Protein AF-A0A1S8WYZ5-F1 (afdb_monomer_lite)

Secondary structure (DSSP, 8-state):
--PPPPTT-----TT--SS--HHHHHHHHHHHHHHTT-HHHHHHHHHHHTSHHHHTTS-HHHHHHHHHHHH---TT----HHHHHHTTS--PPEEE-TTT--EEETT--EETTTTEEPPB-TTT-SBP-STTEEE-TTT--EEEHHHHHHHHHT-SS-B-TTT--B--GGG---BS--HHHHHHHHHHHHHHHHTSSTTSSS--PPPPP-

Foldseek 3Di:
DDDDDDPPPDDDDPPPPPDDDVQVVLLVVLVVCVVVVVLVSSLVSLVVCCPPVNLVVHDPVSNVVSVVSNVCSPPPDDDDCVVVVVVPVCPQDWFAALPPGDTDGQQDQADPVVRFGAAAAQQPNGGEHNQQWWADLPPRGIHRNVRVLVQQVVDPFDARPPPRHTDDNVSIDGDNGCPVVRVVVRVVVVVVVVVPPVVPDDDDDDDDDD

Structure (mmCIF, N/CA/C/O backbone):
data_AF-A0A1S8WYZ5-F1
#
_entry.id   AF-A0A1S8WYZ5-F1
#
loop_
_atom_site.group_PDB
_atom_site.id
_atom_site.type_symbol
_atom_site.label_atom_id
_atom_site.label_alt_id
_atom_site.label_comp_id
_atom_site.label_asym_id
_atom_site.label_entity_id
_atom_site.label_seq_id
_atom_site.pdbx_PDB_ins_code
_atom_site.Cartn_x
_atom_site.Cartn_y
_atom_site.Cartn_z
_atom_site.occupancy
_atom_site.B_iso_or_equiv
_atom_site.auth_seq_id
_atom_site.auth_comp_id
_atom_site.auth_asym_id
_atom_site.auth_atom_id
_atom_site.pdbx_PDB_model_num
ATOM 1 N N . MET A 1 1 ? -17.561 22.025 -7.244 1.00 37.91 1 MET A N 1
ATOM 2 C CA . MET A 1 1 ? -16.570 22.353 -8.290 1.00 37.91 1 MET A CA 1
ATOM 3 C C . MET A 1 1 ? -15.670 23.445 -7.744 1.00 37.91 1 MET A C 1
ATOM 5 O O . MET A 1 1 ? -16.065 24.601 -7.759 1.00 37.91 1 MET A O 1
ATOM 9 N N . GLN A 1 2 ? -14.531 23.085 -7.160 1.00 32.78 2 GLN A N 1
ATOM 10 C CA . GLN A 1 2 ? -13.528 24.065 -6.743 1.00 32.78 2 GLN A CA 1
ATOM 11 C C . GLN A 1 2 ? -12.311 23.886 -7.647 1.00 32.78 2 GLN A C 1
ATOM 13 O O . GLN A 1 2 ? -11.649 22.854 -7.610 1.00 32.78 2 GLN A O 1
ATOM 18 N N . CYS A 1 3 ? -12.091 24.874 -8.512 1.00 27.34 3 CYS A N 1
ATOM 19 C CA . CYS A 1 3 ? -10.883 25.022 -9.309 1.00 27.34 3 CYS A CA 1
ATOM 20 C C . CYS A 1 3 ? -9.848 25.759 -8.457 1.00 27.34 3 CYS A C 1
ATOM 22 O O . CYS A 1 3 ? -10.118 26.872 -8.007 1.00 27.34 3 CYS A O 1
ATOM 24 N N . PHE A 1 4 ? -8.672 25.168 -8.259 1.00 30.48 4 PHE A N 1
ATOM 25 C CA . PHE A 1 4 ? -7.500 25.912 -7.804 1.00 30.48 4 PHE A CA 1
ATOM 26 C C . PHE A 1 4 ? -6.703 26.376 -9.033 1.00 30.48 4 PHE A C 1
ATOM 28 O O . PHE A 1 4 ? -6.428 25.553 -9.908 1.00 30.48 4 PHE A O 1
ATOM 35 N N . PRO A 1 5 ? -6.352 27.670 -9.143 1.00 33.25 5 PRO A N 1
ATOM 36 C CA . PRO A 1 5 ? -5.565 28.170 -10.261 1.00 33.25 5 PRO A CA 1
ATOM 37 C C . PRO A 1 5 ? -4.084 27.799 -10.092 1.00 33.25 5 PRO A C 1
ATOM 39 O O . PRO A 1 5 ? -3.469 28.119 -9.076 1.00 33.25 5 PRO A O 1
ATOM 42 N N . THR A 1 6 ? -3.499 27.158 -11.105 1.00 41.78 6 THR A N 1
ATOM 43 C CA . THR A 1 6 ? -2.043 27.092 -11.302 1.00 41.78 6 THR A CA 1
ATOM 44 C C . THR A 1 6 ? -1.590 28.203 -12.250 1.00 41.78 6 THR A C 1
ATOM 46 O O . THR A 1 6 ? -2.358 28.708 -13.070 1.00 41.78 6 THR A O 1
ATOM 49 N N . ILE A 1 7 ? -0.324 28.593 -12.113 1.00 51.16 7 ILE A N 1
ATOM 50 C CA . ILE A 1 7 ? 0.284 29.792 -12.713 1.00 51.16 7 ILE A CA 1
ATOM 51 C C . ILE A 1 7 ? 0.343 29.749 -14.257 1.00 51.16 7 ILE A C 1
ATOM 53 O O . ILE A 1 7 ? 0.430 30.801 -14.880 1.00 51.16 7 ILE A O 1
ATOM 57 N N . ASP A 1 8 ? 0.179 28.580 -14.884 1.00 42.97 8 ASP A N 1
ATOM 58 C CA . ASP A 1 8 ? 0.355 28.414 -16.337 1.00 42.97 8 ASP A CA 1
ATOM 59 C C . ASP A 1 8 ? -0.943 28.183 -17.130 1.00 42.97 8 ASP A C 1
ATOM 61 O O . ASP A 1 8 ? -0.893 27.802 -18.299 1.00 42.97 8 ASP A O 1
ATOM 65 N N . GLY A 1 9 ? -2.123 28.389 -16.530 1.00 45.62 9 GLY A N 1
ATOM 66 C CA . GLY A 1 9 ? -3.395 28.425 -17.271 1.00 45.62 9 GLY A CA 1
ATOM 67 C C . GLY A 1 9 ? -3.776 27.140 -18.030 1.00 45.62 9 GLY A C 1
ATOM 68 O O . GLY A 1 9 ? -4.698 27.160 -18.844 1.00 45.62 9 GLY A O 1
ATOM 69 N N . SER A 1 10 ? -3.104 26.017 -17.775 1.00 38.78 10 SER A N 1
ATOM 70 C CA . SER A 1 10 ? -3.431 24.719 -18.365 1.00 38.78 10 SER A CA 1
ATOM 71 C C . SER A 1 10 ? -4.453 23.994 -17.488 1.00 38.78 10 SER A C 1
ATOM 73 O O . SER A 1 10 ? -4.187 23.614 -16.350 1.00 38.78 10 SER A O 1
ATOM 75 N N . CYS A 1 11 ? -5.657 23.817 -18.031 1.00 33.75 11 CYS A N 1
ATOM 76 C CA . CYS A 1 11 ? -6.725 23.033 -17.422 1.00 33.75 11 CYS A CA 1
ATOM 77 C C . CYS A 1 11 ? -6.344 21.545 -17.497 1.00 33.75 11 CYS A C 1
ATOM 79 O O . CYS A 1 11 ? -6.566 20.896 -18.518 1.00 33.75 11 CYS A O 1
ATOM 81 N N . PHE A 1 12 ? -5.726 21.004 -16.446 1.00 37.06 12 PHE A N 1
ATOM 82 C CA . PHE A 1 12 ? -5.578 19.556 -16.316 1.00 37.06 12 PHE A CA 1
ATOM 83 C C . PHE A 1 12 ? -6.893 18.979 -15.794 1.00 37.06 12 PHE A C 1
ATOM 85 O O . PHE A 1 12 ? -7.314 19.263 -14.671 1.00 37.06 12 PHE A O 1
ATOM 92 N N . ASN A 1 13 ? -7.566 18.189 -16.630 1.00 31.03 13 ASN A N 1
ATOM 93 C CA . ASN A 1 13 ? -8.743 17.438 -16.220 1.00 31.03 13 ASN A CA 1
ATOM 94 C C . ASN A 1 13 ? -8.330 16.437 -15.131 1.00 31.03 13 ASN A C 1
ATOM 96 O O . ASN A 1 13 ? -7.574 15.505 -15.379 1.00 31.03 13 ASN A O 1
ATOM 100 N N . PHE A 1 14 ? -8.854 16.625 -13.919 1.00 41.38 14 PHE A N 1
ATOM 101 C CA . PHE A 1 14 ? -8.653 15.738 -12.764 1.00 41.38 14 PHE A CA 1
ATOM 102 C C . PHE A 1 14 ? -9.345 14.367 -12.933 1.00 41.38 14 PHE A C 1
ATOM 104 O O . PHE A 1 14 ? -9.258 13.502 -12.069 1.00 41.38 14 PHE A O 1
ATOM 111 N N . MET A 1 15 ? -10.054 14.164 -14.047 1.00 36.69 15 MET A N 1
ATOM 112 C CA . MET A 1 15 ? -10.993 13.064 -14.259 1.00 36.69 15 MET A CA 1
ATOM 113 C C . MET A 1 15 ? -10.545 12.089 -15.358 1.00 36.69 15 MET A C 1
ATOM 115 O O . MET A 1 15 ? -11.384 11.509 -16.030 1.00 36.69 15 MET A O 1
ATOM 119 N N . ASP A 1 16 ? -9.230 11.913 -15.518 1.00 38.41 16 ASP A N 1
ATOM 120 C CA . ASP A 1 16 ? -8.613 10.822 -16.300 1.00 38.41 16 ASP A CA 1
ATOM 121 C C . ASP A 1 16 ? -7.699 9.925 -15.441 1.00 38.41 16 ASP A C 1
ATOM 123 O O . ASP A 1 16 ? -7.052 9.008 -15.938 1.00 38.41 16 ASP A O 1
ATOM 127 N N . PHE A 1 17 ? -7.652 10.140 -14.121 1.00 42.28 17 PHE A N 1
ATOM 128 C CA . PHE A 1 17 ? -6.864 9.311 -13.204 1.00 42.28 17 PHE A CA 1
ATOM 129 C C . PHE A 1 17 ? -7.651 8.060 -12.777 1.00 42.28 17 PHE A C 1
ATOM 131 O O . PHE A 1 17 ? -7.902 7.826 -11.596 1.00 42.28 17 PHE A O 1
ATOM 138 N N . CYS A 1 18 ? -8.104 7.265 -13.749 1.00 44.03 18 CYS A N 1
ATOM 139 C CA . CYS A 1 18 ? -8.686 5.951 -13.492 1.00 44.03 18 CYS A CA 1
ATOM 140 C C . CYS A 1 18 ? -7.618 4.884 -13.769 1.00 44.03 18 CYS A C 1
ATOM 142 O O . CYS A 1 18 ? -7.326 4.586 -14.919 1.00 44.03 18 CYS A O 1
ATOM 144 N N . LEU A 1 19 ? -7.038 4.368 -12.678 1.00 43.97 19 LEU A N 1
ATOM 145 C CA . LEU A 1 19 ? -5.882 3.467 -12.575 1.00 43.97 19 LEU A CA 1
ATOM 146 C C . LEU A 1 19 ? -4.580 3.989 -13.210 1.00 43.97 19 LEU A C 1
ATOM 148 O O . LEU A 1 19 ? -4.498 4.183 -14.420 1.00 43.97 19 LEU A O 1
ATOM 152 N N . PRO A 1 20 ? -3.512 4.180 -12.418 1.00 57.38 20 PRO A N 1
ATOM 153 C CA . PRO A 1 20 ? -2.235 4.534 -13.001 1.00 57.38 20 PRO A CA 1
ATOM 154 C C . PRO A 1 20 ? -1.696 3.347 -13.808 1.00 57.38 20 PRO A C 1
ATOM 156 O O . PRO A 1 20 ? -1.470 2.263 -13.268 1.00 57.38 20 PRO A O 1
ATOM 159 N N . ASP A 1 21 ? -1.438 3.566 -15.098 1.00 75.56 21 ASP A N 1
ATOM 160 C CA . ASP A 1 21 ? -0.529 2.703 -15.845 1.00 75.56 21 ASP A CA 1
ATOM 161 C C . ASP A 1 21 ? 0.804 2.634 -15.079 1.00 75.56 21 ASP A C 1
ATOM 163 O O . ASP A 1 21 ? 1.335 3.641 -14.596 1.00 75.56 21 ASP A O 1
ATOM 167 N N . VAL A 1 22 ? 1.376 1.434 -14.981 1.00 85.06 22 VAL A N 1
ATOM 168 C CA . VAL A 1 22 ? 2.637 1.190 -14.256 1.00 85.06 22 VAL A CA 1
ATOM 169 C C . VAL A 1 22 ? 3.784 2.055 -14.810 1.00 85.06 22 VAL A C 1
ATOM 171 O O . VAL A 1 22 ? 4.705 2.434 -14.086 1.00 85.06 22 VAL A O 1
ATOM 174 N N . VAL A 1 23 ? 3.715 2.419 -16.095 1.00 88.88 23 VAL A N 1
ATOM 175 C CA . VAL A 1 23 ? 4.774 3.136 -16.818 1.00 88.88 23 VAL A CA 1
ATOM 176 C C . VAL A 1 23 ? 4.994 4.568 -16.298 1.00 88.88 23 VAL A C 1
ATOM 178 O O . VAL A 1 23 ? 6.136 4.873 -15.938 1.00 88.88 23 VAL A O 1
ATOM 181 N N . PRO A 1 24 ? 3.977 5.451 -16.205 1.00 89.19 24 PRO A N 1
ATOM 182 C CA . PRO A 1 24 ? 4.115 6.757 -15.558 1.00 89.19 24 PRO A CA 1
ATOM 183 C C . PRO A 1 24 ? 4.673 6.707 -14.131 1.00 89.19 24 PRO A C 1
ATOM 185 O O . PRO A 1 24 ? 5.540 7.520 -13.805 1.00 89.19 24 PRO A O 1
ATOM 188 N N . ILE A 1 25 ? 4.226 5.747 -13.308 1.00 90.44 25 ILE A N 1
ATOM 189 C CA . ILE A 1 25 ? 4.705 5.595 -11.924 1.00 90.44 25 ILE A CA 1
ATOM 190 C C . ILE A 1 25 ? 6.197 5.282 -11.924 1.00 90.44 25 ILE A C 1
ATOM 192 O O . ILE A 1 25 ? 6.988 6.034 -11.366 1.00 90.44 25 ILE A O 1
ATOM 196 N N . LEU A 1 26 ? 6.607 4.206 -12.596 1.00 90.44 26 LEU A N 1
ATOM 197 C CA . LEU A 1 26 ? 8.013 3.810 -12.602 1.00 90.44 26 LEU A CA 1
ATOM 198 C C . LEU A 1 26 ? 8.902 4.883 -13.244 1.00 90.44 26 LEU A C 1
ATOM 200 O O . LEU A 1 26 ? 10.050 5.061 -12.838 1.00 90.44 26 LEU A O 1
ATOM 204 N N . THR A 1 27 ? 8.390 5.624 -14.232 1.00 90.94 27 THR A N 1
ATOM 205 C CA . THR A 1 27 ? 9.142 6.705 -14.885 1.00 90.94 27 THR A CA 1
ATOM 206 C C . THR A 1 27 ? 9.460 7.827 -13.902 1.00 90.94 27 THR A C 1
ATOM 208 O O . THR A 1 27 ? 10.604 8.289 -13.869 1.00 90.94 27 THR A O 1
ATOM 211 N N . SER A 1 28 ? 8.488 8.258 -13.089 1.00 91.44 28 SER A N 1
ATOM 212 C CA . SER A 1 28 ? 8.733 9.258 -12.046 1.00 91.44 28 SER A CA 1
ATOM 213 C C . SER A 1 28 ? 9.636 8.696 -10.945 1.00 91.44 28 SER A C 1
ATOM 215 O O . SER A 1 28 ? 10.580 9.378 -10.553 1.00 91.44 28 SER A O 1
ATOM 217 N N . THR A 1 29 ? 9.458 7.429 -10.546 1.00 91.62 29 THR A N 1
ATOM 218 C CA . THR A 1 29 ? 10.334 6.752 -9.575 1.00 91.62 29 THR A CA 1
ATOM 219 C C . THR A 1 29 ? 11.796 6.774 -10.015 1.00 91.62 29 THR A C 1
ATOM 221 O O . THR A 1 29 ? 12.657 7.166 -9.234 1.00 91.62 29 THR A O 1
ATOM 224 N N . VAL A 1 30 ? 12.110 6.423 -11.269 1.00 92.06 30 VAL A N 1
ATOM 225 C CA . VAL A 1 30 ? 13.497 6.454 -11.773 1.00 92.06 30 VAL A CA 1
ATOM 226 C C . VAL A 1 30 ? 14.087 7.862 -11.683 1.00 92.06 30 VAL A C 1
ATOM 228 O O . VAL A 1 30 ? 15.236 8.018 -11.272 1.00 92.06 30 VAL A O 1
ATOM 231 N N . ILE A 1 31 ? 13.310 8.885 -12.047 1.00 91.38 31 ILE A N 1
ATOM 232 C CA . ILE A 1 31 ? 13.754 10.284 -12.018 1.00 91.38 31 ILE A CA 1
ATOM 233 C C . ILE A 1 31 ? 14.031 10.736 -10.580 1.00 91.38 31 ILE A C 1
ATOM 235 O O . ILE A 1 31 ? 15.077 11.332 -10.324 1.00 91.38 31 ILE A O 1
ATOM 239 N N . GLU A 1 32 ? 13.133 10.437 -9.643 1.00 91.69 32 GLU A N 1
ATOM 240 C CA . GLU A 1 32 ? 13.303 10.811 -8.236 1.00 91.69 32 GLU A CA 1
ATOM 241 C C . GLU A 1 32 ? 14.441 10.026 -7.569 1.00 91.69 32 GLU A C 1
ATOM 243 O O . GLU A 1 32 ? 15.272 10.623 -6.888 1.00 91.69 32 GLU A O 1
ATOM 248 N N . CYS A 1 33 ? 14.593 8.727 -7.853 1.00 89.25 33 CYS A N 1
ATOM 249 C CA . CYS A 1 33 ? 15.738 7.947 -7.376 1.00 89.25 33 CYS A CA 1
ATOM 250 C C . CYS A 1 33 ? 17.073 8.503 -7.896 1.00 89.25 33 CYS A C 1
ATOM 252 O O . CYS A 1 33 ? 18.055 8.522 -7.156 1.00 89.25 33 CYS A O 1
ATOM 254 N N . GLN A 1 34 ? 17.130 8.981 -9.146 1.00 88.38 34 GLN A N 1
ATOM 255 C CA . GLN A 1 34 ? 18.327 9.641 -9.677 1.00 88.38 34 GLN A CA 1
ATOM 256 C C . GLN A 1 34 ? 18.626 10.960 -8.959 1.00 88.38 34 GLN A C 1
ATOM 258 O O . GLN A 1 34 ? 19.783 11.212 -8.625 1.00 88.38 34 GLN A O 1
ATOM 263 N N . LYS A 1 35 ? 17.604 11.786 -8.700 1.00 87.94 35 LYS A N 1
ATOM 264 C CA . LYS A 1 35 ? 17.758 13.046 -7.954 1.00 87.94 35 LYS A CA 1
ATOM 265 C C . LYS A 1 35 ? 18.217 12.811 -6.513 1.00 87.94 35 LYS A C 1
ATOM 267 O O . LYS A 1 35 ? 19.037 13.573 -6.017 1.00 87.94 35 LYS A O 1
ATOM 272 N N . ALA A 1 36 ? 17.725 11.749 -5.876 1.00 85.75 36 ALA A N 1
ATOM 273 C CA . ALA A 1 36 ? 18.085 11.352 -4.516 1.00 85.75 36 ALA A CA 1
ATOM 274 C C . ALA A 1 36 ? 19.444 10.629 -4.414 1.00 85.75 36 ALA A C 1
ATOM 276 O O . ALA A 1 36 ? 19.867 10.274 -3.320 1.00 85.75 36 ALA A O 1
ATOM 277 N N . GLY A 1 37 ? 20.131 10.369 -5.534 1.00 83.44 37 GLY A N 1
ATOM 278 C CA . GLY A 1 37 ? 21.413 9.655 -5.536 1.00 83.44 37 GLY A CA 1
ATOM 279 C C . GLY A 1 37 ? 21.307 8.134 -5.350 1.00 83.44 37 GLY A C 1
ATOM 280 O O . GLY A 1 37 ? 22.328 7.456 -5.266 1.00 83.44 37 GLY A O 1
ATOM 281 N N . LEU A 1 38 ? 20.098 7.561 -5.366 1.00 84.06 38 LEU A N 1
ATOM 282 C CA . LEU A 1 38 ? 19.847 6.119 -5.260 1.00 84.06 38 LEU A CA 1
ATOM 283 C C . LEU A 1 38 ? 20.113 5.415 -6.605 1.00 84.06 38 LEU A C 1
ATOM 285 O O . LEU A 1 38 ? 19.203 4.977 -7.322 1.00 84.06 38 LEU A O 1
ATOM 289 N N . LYS A 1 39 ? 21.393 5.316 -6.981 1.00 84.31 39 LYS A N 1
ATOM 290 C CA . LYS A 1 39 ? 21.842 4.790 -8.285 1.00 84.31 39 LYS A CA 1
ATOM 291 C C . LYS A 1 39 ? 21.461 3.322 -8.519 1.00 84.31 39 LYS A C 1
ATOM 293 O O . LYS A 1 39 ? 21.081 2.957 -9.627 1.00 84.31 39 LYS A O 1
ATOM 298 N N . SER A 1 40 ? 21.527 2.484 -7.485 1.00 83.69 40 SER A N 1
ATOM 299 C CA . SER A 1 40 ? 21.181 1.058 -7.583 1.00 83.69 40 SER A CA 1
ATOM 300 C C . SER A 1 40 ? 19.682 0.840 -7.818 1.00 83.69 40 SER A C 1
ATOM 302 O O . SER A 1 40 ? 19.302 0.101 -8.725 1.00 83.69 40 SER A O 1
ATOM 304 N N . ALA A 1 41 ? 18.829 1.529 -7.053 1.00 85.38 41 ALA A N 1
ATOM 305 C CA . ALA A 1 41 ? 17.376 1.458 -7.195 1.00 85.38 41 ALA A CA 1
ATOM 306 C C . ALA A 1 41 ? 16.911 2.033 -8.543 1.00 85.38 41 ALA A C 1
ATOM 308 O O . ALA A 1 41 ? 16.152 1.385 -9.264 1.00 85.38 41 ALA A O 1
ATOM 309 N N . SER A 1 42 ? 17.427 3.207 -8.936 1.00 89.50 42 SER A N 1
ATOM 310 C CA . SER A 1 42 ? 17.104 3.816 -10.238 1.00 89.50 42 SER A CA 1
ATOM 311 C C . SER A 1 42 ? 17.488 2.923 -11.420 1.00 89.50 42 SER A C 1
ATOM 313 O O . SER A 1 42 ? 16.713 2.817 -12.370 1.00 89.50 42 SER A O 1
ATOM 315 N N . PHE A 1 43 ? 18.634 2.235 -11.358 1.00 91.00 43 PHE A N 1
ATOM 316 C CA . PHE A 1 43 ? 19.023 1.250 -12.368 1.00 91.00 43 PHE A CA 1
ATOM 317 C C . PHE A 1 43 ? 18.019 0.092 -12.459 1.00 91.00 43 PHE A C 1
ATOM 319 O O . PHE A 1 43 ? 17.592 -0.255 -13.561 1.00 91.00 43 PHE A O 1
ATOM 326 N N . GLY A 1 44 ? 17.614 -0.480 -11.318 1.00 90.06 44 GLY A N 1
ATOM 327 C CA . GLY A 1 44 ? 16.665 -1.597 -11.272 1.00 90.06 44 GLY A CA 1
ATOM 328 C C . GLY A 1 44 ? 15.315 -1.254 -11.907 1.00 90.06 44 GLY A C 1
ATOM 329 O O . GLY A 1 44 ? 14.839 -1.973 -12.788 1.00 90.06 44 GLY A O 1
ATOM 330 N N . TYR A 1 45 ? 14.730 -0.115 -11.528 1.00 91.75 45 TYR A N 1
ATOM 331 C CA . TYR A 1 45 ? 13.457 0.346 -12.093 1.00 91.75 45 TYR A CA 1
ATOM 332 C C . TYR A 1 45 ? 13.573 0.731 -13.575 1.00 91.75 45 TYR A C 1
ATOM 334 O O . TYR A 1 45 ? 12.685 0.421 -14.369 1.00 91.75 45 TYR A O 1
ATOM 342 N N . ALA A 1 46 ? 14.687 1.341 -13.990 1.00 91.56 46 ALA A N 1
ATOM 343 C CA . ALA A 1 46 ? 14.920 1.659 -15.396 1.00 91.56 46 ALA A CA 1
ATOM 344 C C . ALA A 1 46 ? 15.052 0.396 -16.259 1.00 91.56 46 ALA A C 1
ATOM 346 O O . ALA A 1 46 ? 14.509 0.348 -17.360 1.00 91.56 46 ALA A O 1
ATOM 347 N N . ALA A 1 47 ? 15.728 -0.644 -15.762 1.00 90.81 47 ALA A N 1
ATOM 348 C CA . ALA A 1 47 ? 15.823 -1.926 -16.454 1.00 90.81 47 ALA A CA 1
ATOM 349 C C . ALA A 1 47 ? 14.446 -2.591 -16.612 1.00 90.81 47 ALA A C 1
ATOM 351 O O . ALA A 1 47 ? 14.164 -3.166 -17.663 1.00 90.81 47 ALA A O 1
ATOM 352 N N . MET A 1 48 ? 13.571 -2.463 -15.609 1.00 90.00 48 MET A N 1
ATOM 353 C CA . MET A 1 48 ? 12.185 -2.937 -15.678 1.00 90.00 48 MET A CA 1
ATOM 354 C C . MET A 1 48 ? 11.388 -2.217 -16.775 1.00 90.00 48 MET A C 1
ATOM 356 O O . MET A 1 48 ? 10.752 -2.874 -17.592 1.00 90.00 48 MET A O 1
ATOM 360 N N . LEU A 1 49 ? 11.486 -0.888 -16.862 1.00 90.50 49 LEU A N 1
ATOM 361 C CA . LEU A 1 49 ? 10.802 -0.082 -17.885 1.00 90.50 49 LEU A CA 1
ATOM 362 C C . LEU A 1 49 ? 11.264 -0.347 -19.327 1.00 90.50 49 LEU A C 1
ATOM 364 O O . LEU A 1 49 ? 10.552 -0.014 -20.272 1.00 90.50 49 LEU A O 1
ATOM 368 N N . LEU A 1 50 ? 12.461 -0.906 -19.516 1.00 90.25 50 LEU A N 1
ATOM 369 C CA . LEU A 1 50 ? 13.002 -1.236 -20.838 1.00 90.25 50 LEU A CA 1
ATOM 370 C C . LEU A 1 50 ? 12.601 -2.627 -21.343 1.00 90.25 50 LEU A C 1
ATOM 372 O O . LEU A 1 50 ? 12.950 -2.972 -22.477 1.00 90.25 50 LEU A O 1
ATOM 376 N N . ARG A 1 51 ? 11.886 -3.417 -20.537 1.00 89.69 51 ARG A N 1
ATOM 377 C CA . ARG A 1 51 ? 11.302 -4.684 -20.984 1.00 89.69 51 ARG A CA 1
ATOM 378 C C . ARG A 1 51 ? 10.218 -4.427 -22.048 1.00 89.69 51 ARG A C 1
ATOM 380 O O . ARG A 1 51 ? 9.613 -3.350 -22.036 1.00 89.69 51 ARG A O 1
ATOM 387 N N . PRO A 1 52 ? 10.016 -5.341 -23.016 1.00 85.88 52 PRO A N 1
ATOM 388 C CA . PRO A 1 52 ? 9.179 -5.079 -24.191 1.00 85.88 52 PRO A CA 1
ATOM 389 C C . PRO A 1 52 ? 7.739 -4.675 -23.841 1.00 85.88 52 PRO A C 1
ATOM 391 O O . PRO A 1 52 ? 7.165 -3.852 -24.548 1.00 85.88 52 PRO A O 1
ATOM 394 N N . GLU A 1 53 ? 7.204 -5.147 -22.715 1.00 85.81 53 GLU A N 1
ATOM 395 C CA . GLU A 1 53 ? 5.835 -4.883 -22.255 1.00 85.81 53 GLU A CA 1
ATOM 396 C C . GLU A 1 53 ? 5.603 -3.397 -21.920 1.00 85.81 53 GLU A C 1
ATOM 398 O O . GLU A 1 53 ? 4.515 -2.856 -22.124 1.00 85.81 53 GLU A O 1
ATOM 403 N N . TYR A 1 54 ? 6.637 -2.718 -21.412 1.00 87.56 54 TYR A N 1
ATOM 404 C CA . TYR A 1 54 ? 6.572 -1.319 -20.973 1.00 87.56 54 TYR A CA 1
ATOM 405 C C . TYR A 1 54 ? 7.291 -0.356 -21.924 1.00 87.56 54 TYR A C 1
ATOM 407 O O . TYR A 1 54 ? 6.961 0.830 -21.981 1.00 87.56 54 TYR A O 1
ATOM 415 N N . ARG A 1 55 ? 8.259 -0.854 -22.701 1.00 86.06 55 ARG A N 1
ATOM 416 C CA . ARG A 1 55 ? 9.156 -0.039 -23.530 1.00 86.06 55 ARG A CA 1
ATOM 417 C C . ARG A 1 55 ? 8.449 0.733 -24.641 1.00 86.06 55 ARG A C 1
ATOM 419 O O . ARG A 1 55 ? 8.916 1.811 -25.008 1.00 86.06 55 ARG A O 1
ATOM 426 N N . GLU A 1 56 ? 7.380 0.179 -25.207 1.00 86.12 56 GLU A N 1
ATOM 427 C CA . GLU A 1 56 ? 6.604 0.826 -26.276 1.00 86.12 56 GLU A CA 1
ATOM 428 C C . GLU A 1 56 ? 5.689 1.933 -25.748 1.00 86.12 56 GLU A C 1
ATOM 430 O O . GLU A 1 56 ? 5.484 2.937 -26.424 1.00 86.12 56 GLU A O 1
ATOM 435 N N . LYS A 1 57 ? 5.208 1.783 -24.510 1.00 86.94 57 LYS A N 1
ATOM 436 C CA . LYS A 1 57 ? 4.380 2.775 -23.809 1.00 86.94 57 LYS A CA 1
ATOM 437 C C . LYS A 1 57 ? 5.199 3.950 -23.260 1.00 86.94 57 LYS A C 1
ATOM 439 O O . LYS A 1 57 ? 4.636 4.952 -22.828 1.00 86.94 57 LYS A O 1
ATOM 444 N N . LEU A 1 58 ? 6.527 3.823 -23.236 1.00 88.00 58 LEU A N 1
ATOM 445 C CA . LEU A 1 58 ? 7.430 4.834 -22.704 1.00 88.00 58 LEU A CA 1
ATOM 446 C C . LEU A 1 58 ? 7.731 5.916 -23.745 1.00 88.00 58 LEU A C 1
ATOM 448 O O . LEU A 1 58 ? 8.127 5.626 -24.876 1.00 88.00 58 LEU A O 1
ATOM 452 N N . ASP A 1 59 ? 7.651 7.177 -23.324 1.00 87.06 59 ASP A N 1
ATOM 453 C CA . ASP A 1 59 ? 7.995 8.305 -24.185 1.00 87.06 59 ASP A CA 1
ATOM 454 C C . ASP A 1 59 ? 9.451 8.197 -24.713 1.00 87.06 59 ASP A C 1
ATOM 456 O O . ASP A 1 59 ? 10.383 7.917 -23.938 1.00 87.06 59 ASP A O 1
ATOM 460 N N . PRO A 1 60 ? 9.697 8.457 -26.015 1.00 87.62 60 PRO A N 1
ATOM 461 C CA . PRO A 1 60 ?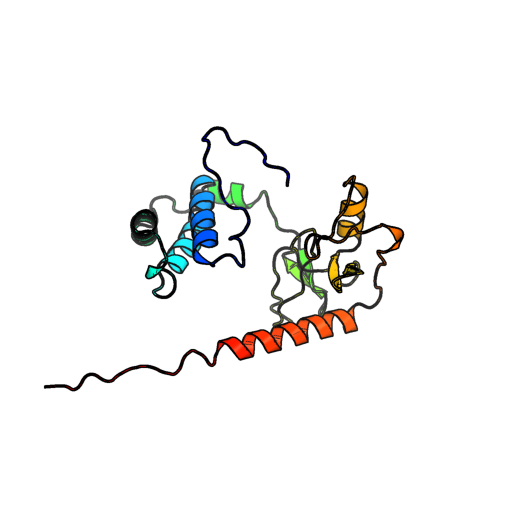 11.017 8.319 -26.633 1.00 87.62 60 PRO A CA 1
ATOM 462 C C . PRO A 1 60 ? 12.137 9.107 -25.935 1.00 87.62 60 PRO A C 1
ATOM 464 O O . PRO A 1 60 ? 13.300 8.685 -25.960 1.00 87.62 60 PRO A O 1
ATOM 467 N N . LYS A 1 61 ? 11.816 10.242 -25.299 1.00 87.94 61 LYS A N 1
ATOM 468 C CA . LYS A 1 61 ? 12.764 11.073 -24.542 1.00 87.94 61 LYS A CA 1
ATOM 469 C C . LYS A 1 61 ? 13.257 10.351 -23.294 1.00 87.94 61 LYS A C 1
ATOM 471 O O . LYS A 1 61 ? 14.457 10.370 -23.017 1.00 87.94 61 LYS A O 1
ATOM 476 N N . HIS A 1 62 ? 12.349 9.727 -22.546 1.00 89.12 62 HIS A N 1
ATOM 477 C CA . HIS A 1 62 ? 12.676 8.979 -21.331 1.00 89.12 62 HIS A CA 1
ATOM 478 C C . HIS A 1 62 ? 13.340 7.646 -21.672 1.00 89.12 62 HIS A C 1
ATOM 480 O O . HIS A 1 62 ? 14.368 7.307 -21.087 1.00 89.12 62 HIS A O 1
ATOM 486 N N . ARG A 1 63 ? 12.860 6.967 -22.720 1.00 88.50 63 ARG A N 1
ATOM 487 C CA . ARG A 1 63 ? 13.441 5.718 -23.225 1.00 88.50 63 ARG A CA 1
ATOM 488 C C . ARG A 1 63 ? 14.933 5.833 -23.520 1.00 88.50 63 ARG A C 1
ATOM 490 O O . ARG A 1 63 ? 15.715 5.037 -23.013 1.00 88.50 63 ARG A O 1
ATOM 497 N N . ARG A 1 64 ? 15.362 6.849 -24.278 1.00 89.50 64 ARG A N 1
ATOM 498 C CA . ARG A 1 64 ? 16.793 7.047 -24.597 1.00 89.50 64 ARG A CA 1
ATOM 499 C C . ARG A 1 64 ? 17.648 7.270 -23.346 1.00 89.50 64 ARG A C 1
ATOM 501 O O . ARG A 1 64 ? 18.775 6.776 -23.271 1.00 89.50 64 ARG A O 1
ATOM 508 N N . LYS A 1 65 ? 17.120 8.003 -22.361 1.00 88.00 65 LYS A N 1
ATOM 509 C CA . LYS A 1 65 ? 17.813 8.265 -21.092 1.00 88.00 65 LYS A CA 1
ATOM 510 C C . LYS A 1 65 ? 17.975 6.987 -20.274 1.00 88.00 65 LYS A C 1
ATOM 512 O O . LYS A 1 65 ? 19.075 6.717 -19.804 1.00 88.00 65 LYS A O 1
ATOM 517 N N . PHE A 1 66 ? 16.920 6.183 -20.160 1.00 91.44 66 PHE A N 1
ATOM 518 C CA . PHE A 1 66 ? 16.950 4.926 -19.412 1.00 91.44 66 PHE A CA 1
ATOM 519 C C . PHE A 1 66 ? 17.809 3.868 -20.113 1.00 91.44 66 PHE A C 1
ATOM 521 O O . PHE A 1 66 ? 18.596 3.199 -19.454 1.00 91.44 66 PHE A O 1
ATOM 528 N N . GLU A 1 67 ? 17.773 3.776 -21.449 1.00 89.81 67 GLU A N 1
ATOM 529 C CA . GLU A 1 67 ? 18.689 2.911 -22.211 1.00 89.81 67 GLU A CA 1
ATOM 530 C C . GLU A 1 67 ? 20.155 3.286 -21.966 1.00 89.81 67 GLU A C 1
ATOM 532 O O . GLU A 1 67 ? 21.006 2.410 -21.826 1.00 89.81 67 GLU A O 1
ATOM 537 N N . THR A 1 68 ? 20.457 4.585 -21.892 1.00 88.19 68 THR A N 1
ATOM 538 C CA . THR A 1 68 ? 21.813 5.064 -21.588 1.00 88.19 68 THR A CA 1
ATOM 539 C C . THR A 1 68 ? 22.210 4.727 -20.152 1.00 88.19 68 THR A C 1
ATOM 541 O O . THR A 1 68 ? 23.313 4.228 -19.940 1.00 88.19 68 THR A O 1
ATOM 544 N N . LEU A 1 69 ? 21.301 4.936 -19.193 1.00 86.00 69 LEU A N 1
ATOM 545 C CA . LEU A 1 69 ? 21.495 4.612 -17.777 1.00 86.00 69 LEU A CA 1
ATOM 546 C C . LEU A 1 69 ? 21.814 3.124 -17.570 1.00 86.00 69 LEU A C 1
ATOM 548 O O . LEU A 1 69 ? 22.769 2.786 -16.881 1.00 86.00 69 LEU A O 1
ATOM 552 N N . VAL A 1 70 ? 21.040 2.232 -18.194 1.00 87.00 70 VAL A N 1
ATOM 553 C CA . VAL A 1 70 ? 21.196 0.779 -18.019 1.00 87.00 70 VAL A CA 1
ATOM 554 C C . VAL A 1 70 ? 22.408 0.236 -18.790 1.00 87.00 70 VAL A C 1
ATOM 556 O O . VAL A 1 70 ? 23.039 -0.722 -18.354 1.00 87.00 70 VAL A O 1
ATOM 559 N N . ARG A 1 71 ? 22.790 0.854 -19.918 1.00 83.88 71 ARG A N 1
ATOM 560 C CA . ARG A 1 71 ? 23.995 0.470 -20.686 1.00 83.88 71 ARG A CA 1
ATOM 561 C C . ARG A 1 71 ? 25.300 0.962 -20.069 1.00 83.88 71 ARG A C 1
ATOM 563 O O . ARG A 1 71 ? 26.347 0.365 -20.312 1.00 83.88 71 ARG A O 1
ATOM 570 N N . ARG A 1 72 ? 25.260 2.067 -19.328 1.00 73.62 72 ARG A N 1
ATOM 571 C CA . ARG A 1 72 ? 26.410 2.634 -18.623 1.00 73.62 72 ARG A CA 1
ATOM 572 C C . ARG A 1 72 ? 26.063 2.770 -17.143 1.00 73.62 72 ARG A C 1
ATOM 574 O O . ARG A 1 72 ? 25.880 3.893 -16.682 1.00 73.62 72 ARG A O 1
ATOM 581 N N . PRO A 1 73 ? 25.991 1.656 -16.392 1.00 65.06 73 PRO A N 1
ATOM 582 C CA . PRO A 1 73 ? 26.064 1.770 -14.946 1.00 65.06 73 PRO A CA 1
ATOM 583 C C . PRO A 1 73 ? 27.405 2.447 -14.659 1.00 65.06 73 PRO A C 1
ATOM 585 O O . PRO A 1 73 ? 28.440 1.946 -15.104 1.00 65.06 73 PRO A O 1
ATOM 588 N N . ASP A 1 74 ? 27.400 3.630 -14.045 1.00 58.28 74 ASP A N 1
ATOM 589 C CA . ASP A 1 74 ? 28.627 4.369 -13.751 1.00 58.28 74 ASP A CA 1
ATOM 590 C C . ASP A 1 74 ? 29.590 3.460 -12.970 1.00 58.28 74 ASP A C 1
ATOM 592 O O . ASP A 1 74 ? 29.469 3.286 -11.761 1.00 58.28 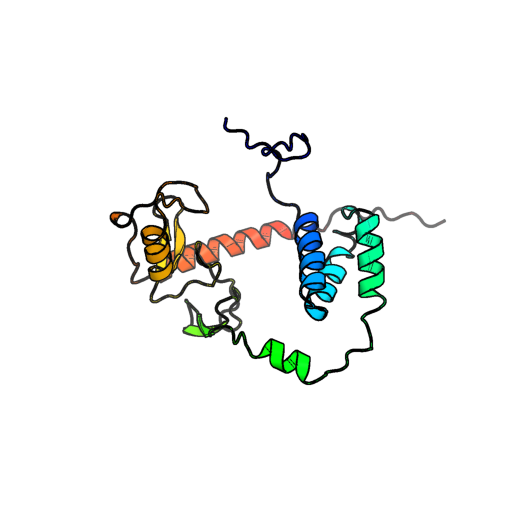74 ASP A O 1
ATOM 596 N N . ARG A 1 75 ? 30.576 2.871 -13.662 1.00 51.28 75 ARG A N 1
ATOM 597 C CA . ARG A 1 75 ? 31.634 2.002 -13.104 1.00 51.28 75 ARG A CA 1
ATOM 598 C C . ARG A 1 75 ? 32.644 2.783 -12.243 1.00 51.28 75 ARG A C 1
ATOM 600 O O . ARG A 1 75 ? 33.794 2.381 -12.139 1.00 51.28 75 ARG A O 1
ATOM 607 N N . LYS A 1 76 ? 32.257 3.932 -11.681 1.00 46.31 76 LYS A N 1
ATOM 608 C CA . LYS A 1 76 ? 33.147 4.853 -10.953 1.00 46.31 76 LYS A CA 1
ATOM 609 C C . LYS A 1 76 ? 32.693 5.224 -9.543 1.00 46.31 76 LYS A C 1
ATOM 611 O O . LYS A 1 76 ? 33.241 6.150 -8.962 1.00 46.31 76 LYS A O 1
ATOM 616 N N . THR A 1 77 ? 31.768 4.470 -8.971 1.00 46.88 77 THR A N 1
ATOM 617 C CA . THR A 1 77 ? 31.608 4.400 -7.515 1.00 46.88 77 THR A CA 1
ATOM 618 C C . THR A 1 77 ? 31.536 2.928 -7.136 1.00 46.88 77 THR A C 1
ATOM 620 O O . THR A 1 77 ? 30.479 2.388 -6.826 1.00 46.88 77 THR A O 1
ATOM 623 N N . GLU A 1 78 ? 32.682 2.253 -7.266 1.00 45.28 78 GLU A N 1
ATOM 624 C CA . GLU A 1 78 ? 33.022 1.183 -6.335 1.00 45.28 78 GLU A CA 1
ATOM 625 C C . GLU A 1 78 ? 32.954 1.805 -4.940 1.00 45.28 78 GLU A C 1
ATOM 627 O O . GLU A 1 78 ? 33.736 2.702 -4.643 1.00 45.28 78 GLU A O 1
ATOM 632 N N . SER A 1 79 ? 31.973 1.378 -4.143 1.00 47.09 79 SER A N 1
ATOM 633 C CA . SER A 1 79 ? 32.132 1.177 -2.700 1.00 47.09 79 SER A CA 1
ATOM 634 C C . SER A 1 79 ? 33.077 2.160 -1.997 1.00 47.09 79 SER A C 1
ATOM 636 O O . SER A 1 79 ? 34.108 1.750 -1.468 1.00 47.09 79 SER A O 1
ATOM 638 N N . THR A 1 80 ? 32.742 3.448 -1.974 1.00 41.66 80 THR A N 1
ATOM 639 C CA . THR A 1 80 ? 33.248 4.323 -0.920 1.00 41.66 80 THR A CA 1
ATOM 640 C C . THR A 1 80 ? 32.375 4.117 0.307 1.00 41.66 80 THR A C 1
ATOM 642 O O . THR A 1 80 ? 31.151 4.013 0.227 1.00 41.66 80 THR A O 1
ATOM 645 N N . GLU A 1 81 ? 33.029 4.030 1.458 1.00 50.75 81 GLU A N 1
ATOM 646 C CA . GLU A 1 81 ? 32.451 3.854 2.795 1.00 50.75 81 GLU A CA 1
ATOM 647 C C . GLU A 1 81 ? 31.367 4.913 3.121 1.00 50.75 81 GLU A C 1
ATOM 649 O O . GLU A 1 81 ? 30.519 4.700 3.983 1.00 50.75 81 GLU A O 1
ATOM 654 N N . GLU A 1 82 ? 31.319 5.990 2.335 1.00 45.19 82 GLU A N 1
ATOM 655 C CA . GLU A 1 82 ? 30.329 7.071 2.324 1.00 45.19 82 GLU A CA 1
ATOM 656 C C . GLU A 1 82 ? 28.909 6.611 1.907 1.00 45.19 82 GLU A C 1
ATOM 658 O O . GLU A 1 82 ? 27.919 7.048 2.497 1.00 45.19 82 GLU A O 1
ATOM 663 N N . ASP A 1 83 ? 28.775 5.660 0.968 1.00 45.88 83 ASP A N 1
ATOM 664 C CA . ASP A 1 83 ? 27.470 5.076 0.591 1.00 45.88 83 ASP A CA 1
ATOM 665 C C . ASP A 1 83 ? 26.961 4.073 1.646 1.00 45.88 83 ASP A C 1
ATOM 667 O O . ASP A 1 83 ? 25.764 3.792 1.735 1.00 45.88 83 ASP A O 1
ATOM 671 N N . ALA A 1 84 ? 27.862 3.525 2.470 1.00 47.06 84 ALA A N 1
ATOM 672 C CA . ALA A 1 84 ? 27.506 2.663 3.596 1.00 47.06 84 ALA A CA 1
ATOM 673 C C . ALA A 1 84 ? 27.052 3.473 4.823 1.00 47.06 84 ALA A C 1
ATOM 675 O O . ALA A 1 84 ? 26.242 2.982 5.613 1.00 47.06 84 ALA A O 1
ATOM 676 N N . GLU A 1 85 ? 27.530 4.712 4.968 1.00 45.16 85 GLU A N 1
ATOM 677 C CA . GLU A 1 85 ? 27.112 5.628 6.031 1.00 45.16 85 GLU A CA 1
ATOM 678 C C . GLU A 1 85 ? 25.718 6.214 5.758 1.00 45.16 85 GLU A C 1
ATOM 680 O O . GLU A 1 85 ? 24.873 6.208 6.653 1.00 45.16 85 GLU A O 1
ATOM 685 N N . ASN A 1 86 ? 25.396 6.555 4.502 1.00 46.62 86 ASN A N 1
ATOM 686 C CA . ASN A 1 86 ? 24.031 6.961 4.130 1.00 46.62 86 ASN A CA 1
ATOM 687 C C . ASN A 1 86 ? 23.012 5.799 4.202 1.00 46.62 86 ASN A C 1
ATOM 689 O O . ASN A 1 86 ? 21.813 6.012 4.341 1.00 46.62 86 ASN A O 1
ATOM 693 N N . ARG A 1 87 ? 23.482 4.544 4.176 1.00 48.47 87 ARG A N 1
ATOM 694 C CA . ARG A 1 87 ? 22.652 3.342 4.380 1.00 48.47 87 ARG A CA 1
ATOM 695 C C . ARG A 1 87 ? 22.350 3.047 5.854 1.00 48.47 87 ARG A C 1
ATOM 697 O O . ARG A 1 87 ? 21.511 2.199 6.144 1.00 48.47 87 ARG A O 1
ATOM 704 N N . LYS A 1 88 ? 23.067 3.679 6.791 1.00 42.53 88 LYS A N 1
ATOM 705 C CA . LYS A 1 88 ? 23.016 3.363 8.229 1.00 42.53 88 LYS A CA 1
ATOM 706 C C . LYS A 1 88 ? 21.983 4.173 9.013 1.00 42.53 88 LYS A C 1
ATOM 708 O O . LYS A 1 88 ? 21.634 3.766 10.117 1.00 42.53 88 LYS A O 1
ATOM 713 N N . THR A 1 89 ? 21.486 5.276 8.460 1.00 44.62 89 THR A N 1
ATOM 714 C CA . THR A 1 89 ? 20.546 6.176 9.156 1.00 44.62 89 THR A CA 1
ATOM 715 C C . THR A 1 89 ? 19.098 5.668 9.132 1.00 44.62 89 THR A C 1
ATOM 717 O O . THR A 1 89 ? 18.282 6.099 9.939 1.00 44.62 89 THR A O 1
ATOM 720 N N . GLU A 1 90 ? 18.785 4.680 8.292 1.00 53.84 90 GLU A N 1
ATOM 721 C CA . GLU A 1 90 ? 17.442 4.105 8.149 1.00 53.84 90 GLU A CA 1
ATOM 722 C C . GLU A 1 90 ? 17.478 2.585 8.361 1.00 53.84 90 GLU A C 1
ATOM 724 O O . GLU A 1 90 ? 17.179 1.805 7.460 1.00 53.84 90 GLU A O 1
ATOM 729 N N . GLN A 1 91 ? 17.884 2.118 9.548 1.00 57.59 91 GLN A N 1
ATOM 730 C CA . GLN A 1 91 ? 17.596 0.729 9.916 1.00 57.59 91 GLN A CA 1
ATOM 731 C C . GLN A 1 91 ? 16.077 0.562 9.984 1.00 57.59 91 GLN A C 1
ATOM 733 O O . GLN A 1 91 ? 15.445 0.925 10.976 1.00 57.59 91 GLN A O 1
ATOM 738 N N . GLU A 1 92 ? 15.502 0.052 8.895 1.00 67.62 92 GLU A N 1
ATOM 739 C CA . GLU A 1 92 ? 14.083 -0.253 8.802 1.00 67.62 92 GLU A CA 1
ATOM 740 C C . GLU A 1 92 ? 13.685 -1.138 9.987 1.00 67.62 92 GLU A C 1
ATOM 742 O O . GLU A 1 92 ? 14.286 -2.185 10.248 1.00 67.62 92 GLU A O 1
ATOM 747 N N . ALA A 1 93 ? 12.686 -0.686 10.744 1.00 83.00 93 ALA A N 1
ATOM 748 C CA . ALA A 1 93 ? 12.262 -1.378 11.946 1.00 83.00 93 ALA A CA 1
ATOM 749 C C . ALA A 1 93 ? 11.736 -2.777 11.595 1.00 83.00 93 ALA A C 1
ATOM 751 O O . ALA A 1 93 ? 10.898 -2.946 10.705 1.00 83.00 93 ALA A O 1
ATOM 752 N N . PHE A 1 94 ? 12.203 -3.787 12.327 1.00 89.56 94 PHE A N 1
ATOM 753 C CA . PHE A 1 94 ? 11.654 -5.133 12.237 1.00 89.56 94 PHE A CA 1
ATOM 754 C C . PHE A 1 94 ? 10.403 -5.234 13.104 1.00 89.56 94 PHE A C 1
ATOM 756 O O . PHE A 1 94 ? 10.409 -4.870 14.280 1.00 89.56 94 PHE A O 1
ATOM 763 N N . THR A 1 95 ? 9.331 -5.752 12.521 1.00 92.31 95 THR A N 1
ATOM 764 C CA . THR A 1 95 ? 8.046 -5.984 13.183 1.00 92.31 95 THR A CA 1
ATOM 765 C C . THR A 1 95 ? 7.598 -7.432 12.947 1.00 92.31 95 THR A C 1
ATOM 767 O O . THR A 1 95 ? 8.073 -8.091 12.017 1.00 92.31 95 THR A O 1
ATOM 770 N N . PRO A 1 96 ? 6.793 -8.014 13.853 1.00 94.31 96 PRO A N 1
ATOM 771 C CA . PRO A 1 96 ? 6.445 -9.426 13.772 1.00 94.31 96 PRO A CA 1
ATOM 772 C C . PRO A 1 96 ? 5.355 -9.677 12.725 1.00 94.31 96 PRO A C 1
ATOM 774 O O . PRO A 1 96 ? 4.308 -9.028 12.736 1.00 94.31 96 PRO A O 1
ATOM 777 N N . CYS A 1 97 ? 5.561 -10.700 11.892 1.00 92.69 97 CYS A N 1
ATOM 778 C CA . CYS A 1 97 ? 4.572 -11.172 10.926 1.00 92.69 97 CYS A CA 1
ATOM 779 C C . CYS A 1 97 ? 3.230 -11.495 11.614 1.00 92.69 97 CYS A C 1
ATOM 781 O O . CYS A 1 97 ? 3.215 -12.188 12.638 1.00 92.69 97 CYS A O 1
ATOM 783 N N . PRO A 1 98 ? 2.081 -11.082 11.047 1.00 91.88 98 PRO A N 1
ATOM 784 C CA . PRO A 1 98 ? 0.787 -11.270 11.692 1.00 9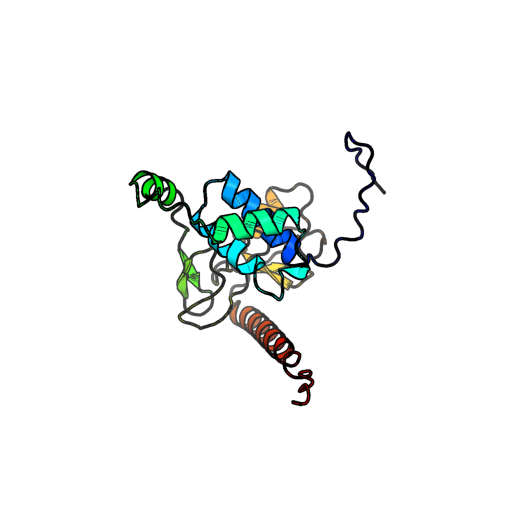1.88 98 PRO A CA 1
ATOM 785 C C . PRO A 1 98 ? 0.318 -12.736 11.762 1.00 91.88 98 PRO A C 1
ATOM 787 O O . PRO A 1 98 ? -0.634 -13.026 12.491 1.00 91.88 98 PRO A O 1
ATOM 790 N N . LEU A 1 99 ? 0.970 -13.665 11.048 1.00 90.50 99 LEU A N 1
ATOM 791 C CA . LEU A 1 99 ? 0.637 -15.096 11.073 1.00 90.50 99 LEU A CA 1
ATOM 792 C C . LEU A 1 99 ? 1.618 -15.928 11.903 1.00 90.50 99 LEU A C 1
ATOM 794 O O . LEU A 1 99 ? 1.193 -16.586 12.851 1.00 90.50 99 LEU A O 1
ATOM 798 N N . CYS A 1 100 ? 2.907 -15.913 11.552 1.00 91.44 100 CYS A N 1
ATOM 799 C CA . CYS A 1 100 ? 3.930 -16.747 12.197 1.00 91.44 100 CYS A CA 1
ATOM 800 C C . CYS A 1 100 ? 4.769 -16.016 13.252 1.00 91.44 100 CYS A C 1
ATOM 802 O O . CYS A 1 100 ? 5.606 -16.647 13.893 1.00 91.44 100 CYS A O 1
ATOM 804 N N . SER A 1 101 ? 4.577 -14.706 13.434 1.00 91.44 101 SER A N 1
ATOM 805 C CA . SER A 1 101 ? 5.363 -13.869 14.352 1.00 91.44 101 SER A CA 1
ATOM 806 C C . SER A 1 101 ? 6.867 -13.804 14.045 1.00 91.44 101 SER A C 1
ATOM 808 O O . SER A 1 101 ? 7.636 -13.337 14.884 1.00 91.44 101 SER A O 1
ATOM 810 N N . SER A 1 102 ? 7.310 -14.235 12.856 1.00 92.44 102 SER A N 1
ATOM 811 C CA . SER A 1 102 ? 8.702 -14.070 12.425 1.00 92.44 102 SER A CA 1
ATOM 812 C C . SER A 1 102 ? 9.042 -12.582 12.271 1.00 92.44 102 SER A C 1
ATOM 814 O O . SER A 1 102 ? 8.198 -11.831 11.771 1.00 92.44 102 SER A O 1
ATOM 816 N N . PRO A 1 103 ? 10.257 -12.140 12.630 1.00 92.19 103 PRO A N 1
ATOM 817 C CA . PRO A 1 103 ? 10.674 -10.762 12.410 1.00 92.19 103 PRO A CA 1
ATOM 818 C C . PRO A 1 103 ? 10.811 -10.493 10.910 1.00 92.19 103 PRO A C 1
ATOM 820 O O . PRO A 1 103 ? 11.567 -11.170 10.215 1.00 92.19 103 PRO A O 1
ATOM 823 N N . ILE A 1 104 ? 10.079 -9.504 10.415 1.00 92.62 104 ILE A N 1
ATOM 824 C CA . ILE A 1 104 ? 10.141 -9.035 9.032 1.00 92.62 104 ILE A CA 1
ATOM 825 C C . ILE A 1 104 ? 10.254 -7.514 9.022 1.00 92.62 104 ILE A C 1
ATOM 827 O O . ILE A 1 104 ? 9.840 -6.833 9.959 1.00 92.62 104 ILE A O 1
ATOM 831 N N . THR A 1 105 ? 10.849 -6.962 7.976 1.00 91.88 105 THR A N 1
ATOM 832 C CA . THR A 1 105 ? 10.933 -5.512 7.800 1.00 91.88 105 THR A CA 1
ATOM 833 C C . THR A 1 105 ? 9.528 -4.905 7.744 1.00 91.88 105 THR A C 1
ATOM 835 O O . THR A 1 105 ? 8.677 -5.433 7.030 1.00 91.88 105 THR A O 1
ATOM 838 N N . ALA A 1 106 ? 9.270 -3.802 8.457 1.00 90.31 106 ALA A N 1
ATOM 839 C CA . ALA A 1 106 ? 7.956 -3.142 8.488 1.00 90.31 106 ALA A CA 1
ATOM 840 C C . ALA A 1 106 ? 7.391 -2.835 7.085 1.00 90.31 106 ALA A C 1
ATOM 842 O O . ALA A 1 106 ? 6.208 -3.061 6.830 1.00 90.31 106 ALA A O 1
ATOM 843 N N . SER A 1 107 ? 8.253 -2.411 6.161 1.00 89.44 107 SER A N 1
ATOM 844 C CA . SER A 1 107 ? 7.923 -2.108 4.763 1.00 89.44 107 SER A CA 1
ATOM 845 C C . SER A 1 107 ? 7.727 -3.353 3.881 1.00 89.44 107 SER A C 1
ATOM 847 O O . SER A 1 107 ? 7.150 -3.256 2.799 1.00 89.44 107 SER A O 1
ATOM 849 N N . SER A 1 108 ? 8.178 -4.537 4.317 1.00 90.56 108 SER A N 1
ATOM 850 C CA . SER A 1 108 ? 8.016 -5.775 3.548 1.00 90.56 108 SER A CA 1
ATOM 851 C C . SER A 1 108 ? 6.604 -6.328 3.700 1.00 90.56 108 SER A C 1
ATOM 853 O O . SER A 1 108 ? 6.156 -6.630 4.807 1.00 90.56 108 SER A O 1
ATOM 855 N N . LEU A 1 109 ? 5.930 -6.527 2.568 1.00 92.50 109 LEU A N 1
ATOM 856 C CA . LEU A 1 109 ? 4.603 -7.143 2.494 1.00 92.50 109 LEU A CA 1
ATOM 857 C C . LEU A 1 109 ? 4.660 -8.627 2.129 1.00 92.50 109 LEU A C 1
ATOM 859 O O . LEU A 1 109 ? 3.626 -9.228 1.885 1.00 92.50 109 LEU A O 1
ATOM 863 N N . TYR A 1 110 ? 5.841 -9.239 2.079 1.00 92.50 110 TYR A N 1
ATOM 864 C CA . TYR A 1 110 ? 5.983 -10.663 1.792 1.00 92.50 110 TYR A CA 1
ATOM 865 C C . TYR A 1 110 ? 6.726 -11.359 2.928 1.00 92.50 110 TYR A C 1
ATOM 867 O O . TYR A 1 110 ? 7.828 -10.960 3.314 1.00 92.50 110 TYR A O 1
ATOM 875 N N . CYS A 1 111 ? 6.119 -12.416 3.466 1.00 91.81 111 CYS A N 1
ATOM 876 C CA . CYS A 1 111 ? 6.732 -13.237 4.501 1.00 91.81 111 CYS A CA 1
ATOM 877 C C . CYS A 1 111 ? 7.365 -14.479 3.870 1.00 91.81 111 CYS A C 1
ATOM 879 O O . CYS A 1 111 ? 6.664 -15.318 3.311 1.00 91.81 111 CYS A O 1
ATOM 881 N N . THR A 1 112 ? 8.679 -14.643 4.011 1.00 91.06 112 THR A N 1
ATOM 882 C CA . THR A 1 112 ? 9.413 -15.797 3.463 1.00 91.06 112 THR A CA 1
ATOM 883 C C . THR A 1 112 ? 9.112 -17.108 4.186 1.00 91.06 112 THR A C 1
ATOM 885 O O . THR A 1 112 ? 9.158 -18.165 3.562 1.00 91.06 112 THR A O 1
ATOM 888 N N . GLU A 1 113 ? 8.777 -17.040 5.478 1.00 92.75 113 GLU A N 1
ATOM 889 C CA . GLU A 1 113 ? 8.448 -18.211 6.301 1.00 92.75 113 GLU A CA 1
ATOM 890 C C . GLU A 1 113 ? 7.057 -18.760 5.975 1.00 92.75 113 GLU A C 1
ATOM 892 O O . GLU A 1 113 ? 6.880 -19.959 5.772 1.00 92.75 113 GLU A O 1
ATOM 897 N N . CYS A 1 114 ? 6.062 -17.877 5.876 1.00 89.38 114 CYS A N 1
ATOM 898 C CA . CYS A 1 114 ? 4.703 -18.269 5.507 1.00 89.38 114 CYS A CA 1
ATOM 899 C C . CYS A 1 114 ? 4.510 -18.423 3.994 1.00 89.38 114 CYS A C 1
ATOM 901 O O . CYS A 1 114 ? 3.563 -19.083 3.586 1.00 89.38 114 CYS A O 1
ATOM 903 N N . ARG A 1 115 ? 5.384 -17.817 3.177 1.00 91.06 115 ARG A N 1
ATOM 904 C CA . ARG A 1 115 ? 5.244 -17.681 1.716 1.00 91.06 115 ARG A CA 1
ATOM 905 C C . ARG A 1 115 ? 3.902 -17.085 1.296 1.00 91.06 115 ARG A C 1
ATOM 907 O O . ARG A 1 115 ? 3.260 -17.569 0.373 1.00 91.06 115 ARG A O 1
ATOM 914 N N . ILE A 1 116 ? 3.495 -16.034 1.998 1.00 89.62 116 ILE A N 1
ATOM 915 C CA . ILE A 1 116 ? 2.259 -15.295 1.729 1.00 89.62 116 ILE A CA 1
ATOM 916 C C . ILE A 1 116 ? 2.549 -13.806 1.608 1.00 89.62 116 ILE A C 1
ATOM 918 O O . ILE A 1 116 ? 3.468 -13.277 2.250 1.00 89.62 116 ILE A O 1
ATOM 922 N N . THR A 1 117 ? 1.693 -13.137 0.847 1.00 91.12 117 THR A N 1
ATOM 923 C CA . THR A 1 117 ? 1.596 -11.681 0.826 1.00 91.12 117 THR A CA 1
ATOM 924 C C . THR A 1 117 ? 0.748 -11.219 2.009 1.00 91.12 117 THR A C 1
ATOM 926 O O . THR A 1 117 ? -0.357 -11.705 2.249 1.00 91.12 117 THR A O 1
ATOM 929 N N . LEU A 1 118 ? 1.297 -10.308 2.799 1.00 92.00 118 LEU A N 1
ATOM 930 C CA . LEU A 1 118 ? 0.701 -9.780 4.011 1.00 92.00 118 LEU A CA 1
ATOM 931 C C . LEU A 1 118 ? -0.153 -8.547 3.701 1.00 92.00 118 LEU A C 1
ATOM 933 O O . LEU A 1 118 ? 0.248 -7.704 2.896 1.00 92.00 118 LEU A O 1
ATOM 937 N N . PRO A 1 119 ? -1.293 -8.383 4.391 1.00 92.38 119 PRO A N 1
ATOM 938 C CA . PRO A 1 119 ? -2.048 -7.147 4.314 1.00 92.38 119 PRO A CA 1
ATOM 939 C C . PRO A 1 119 ? -1.252 -5.986 4.913 1.00 92.38 119 PRO A C 1
ATOM 941 O O . PRO A 1 119 ? -0.525 -6.144 5.900 1.00 92.38 119 PRO A O 1
ATOM 944 N N . TYR A 1 120 ? -1.443 -4.804 4.337 1.00 93.81 120 TYR A N 1
ATOM 945 C CA . TYR A 1 120 ? -0.782 -3.577 4.758 1.00 93.81 120 TYR A CA 1
ATOM 946 C C . TYR A 1 120 ? -1.751 -2.595 5.406 1.00 93.81 120 TYR A C 1
ATOM 948 O O . TYR A 1 120 ? -2.964 -2.640 5.203 1.00 93.81 120 TYR A O 1
ATOM 956 N N . CYS A 1 121 ? -1.195 -1.714 6.225 1.00 94.81 121 CYS A N 1
ATOM 957 C CA . CYS A 1 121 ? -1.912 -0.676 6.929 1.00 94.81 121 CYS A CA 1
ATOM 958 C C . CYS A 1 121 ? -2.276 0.461 5.976 1.00 94.81 121 CYS A C 1
ATOM 960 O O . CYS A 1 121 ? -1.397 1.056 5.357 1.00 94.81 121 CYS A O 1
ATOM 962 N N . ILE A 1 122 ? -3.557 0.827 5.934 1.00 94.19 122 ILE A N 1
ATOM 963 C CA . ILE A 1 122 ? -4.055 1.953 5.129 1.00 94.19 122 ILE A CA 1
ATOM 964 C C . ILE A 1 122 ? -3.388 3.305 5.422 1.00 94.19 122 ILE A C 1
ATOM 966 O O . ILE A 1 122 ? -3.384 4.177 4.560 1.00 94.19 122 ILE A O 1
ATOM 970 N N . ILE A 1 123 ? -2.859 3.494 6.634 1.00 94.00 123 ILE A N 1
ATOM 971 C CA . ILE A 1 123 ? -2.270 4.765 7.068 1.00 94.00 123 ILE A CA 1
ATOM 972 C C . ILE A 1 123 ? -0.764 4.802 6.807 1.00 94.00 123 ILE A C 1
ATOM 974 O O . ILE A 1 123 ? -0.266 5.774 6.252 1.00 94.00 123 ILE A O 1
ATOM 978 N N . THR A 1 124 ? -0.033 3.753 7.193 1.00 91.88 124 THR A N 1
ATOM 979 C CA . THR A 1 124 ? 1.440 3.752 7.138 1.00 91.88 124 THR A CA 1
ATOM 980 C C . THR A 1 124 ? 2.017 3.068 5.904 1.00 91.88 124 THR A C 1
ATOM 982 O O . THR A 1 124 ? 3.179 3.289 5.588 1.00 91.88 124 THR A O 1
ATOM 985 N N . GLY A 1 125 ? 1.251 2.206 5.227 1.00 91.62 125 GLY A N 1
ATOM 986 C CA . GLY A 1 125 ? 1.744 1.369 4.127 1.00 91.62 125 GLY A CA 1
ATOM 987 C C . GLY A 1 125 ? 2.584 0.158 4.561 1.00 91.62 125 GLY A C 1
ATOM 988 O O . GLY A 1 125 ? 2.912 -0.678 3.725 1.00 91.62 125 GLY A O 1
ATOM 989 N N . ASN A 1 126 ? 2.891 0.020 5.853 1.00 93.44 126 ASN A N 1
ATOM 990 C CA . ASN A 1 126 ? 3.613 -1.129 6.408 1.00 93.44 126 ASN A CA 1
ATOM 991 C C . ASN A 1 126 ? 2.695 -2.343 6.574 1.00 93.44 126 ASN A C 1
ATOM 993 O O . ASN A 1 126 ? 1.477 -2.183 6.684 1.00 93.44 126 ASN A O 1
ATOM 997 N N . HIS A 1 127 ? 3.252 -3.552 6.665 1.00 94.12 127 HIS A N 1
ATOM 998 C CA . HIS A 1 127 ? 2.434 -4.725 6.976 1.00 94.12 127 HIS A CA 1
ATOM 999 C C . HIS A 1 127 ? 1.761 -4.579 8.351 1.00 94.12 127 HIS A C 1
ATOM 1001 O O . HIS A 1 127 ? 2.292 -3.968 9.281 1.00 94.12 127 HIS A O 1
ATOM 1007 N N . VAL A 1 128 ? 0.557 -5.129 8.486 1.00 94.50 128 VAL A N 1
ATOM 1008 C CA . VAL A 1 128 ? -0.196 -5.046 9.743 1.00 94.50 128 VAL A CA 1
ATOM 1009 C C . VAL A 1 128 ? 0.375 -5.971 10.818 1.00 94.50 128 VAL A C 1
ATOM 1011 O O . VAL A 1 128 ? 0.883 -7.054 10.532 1.00 94.50 128 VAL A O 1
ATOM 1014 N N . ILE A 1 129 ? 0.208 -5.581 12.081 1.00 93.31 129 ILE A N 1
ATOM 1015 C CA . ILE A 1 129 ? 0.690 -6.340 13.238 1.00 93.31 129 ILE A CA 1
ATOM 1016 C C . ILE A 1 129 ? -0.490 -7.034 13.916 1.00 93.31 129 ILE A C 1
ATOM 1018 O O . ILE A 1 129 ? -1.505 -6.402 14.202 1.00 93.31 129 ILE A O 1
ATOM 1022 N N . ARG A 1 130 ? -0.346 -8.327 14.243 1.00 92.12 130 ARG A N 1
ATOM 1023 C CA . ARG A 1 130 ? -1.417 -9.127 14.872 1.00 92.12 130 ARG A CA 1
ATOM 1024 C C . ARG A 1 130 ? -1.933 -8.523 16.176 1.00 92.12 130 ARG A C 1
ATOM 1026 O O . ARG A 1 130 ? -3.133 -8.539 16.423 1.00 92.12 130 ARG A O 1
ATOM 1033 N N . SER A 1 131 ? -1.032 -8.039 17.028 1.00 91.38 131 SER A N 1
ATOM 1034 C CA . SER A 1 131 ? -1.410 -7.476 18.322 1.00 91.38 131 SER A CA 1
ATOM 1035 C C . SER A 1 131 ? -2.154 -6.154 18.169 1.00 91.38 131 SER A C 1
ATOM 1037 O O . SER A 1 131 ? -3.039 -5.879 18.973 1.00 91.38 131 SER A O 1
ATOM 1039 N N . ASP A 1 132 ? -1.837 -5.343 17.164 1.00 93.12 132 ASP A N 1
ATOM 1040 C CA . ASP A 1 132 ? -2.352 -3.984 17.005 1.00 93.12 132 ASP A CA 1
ATOM 1041 C C . ASP A 1 132 ? -3.161 -3.827 15.714 1.00 93.12 132 ASP A C 1
ATOM 1043 O O . ASP A 1 132 ? -2.928 -2.928 14.917 1.00 93.12 132 ASP A O 1
ATOM 1047 N N . PHE A 1 133 ? -4.106 -4.741 15.491 1.00 94.56 133 PHE A N 1
ATOM 1048 C CA . PHE A 1 133 ? -4.893 -4.809 14.263 1.00 94.56 133 PHE A CA 1
ATOM 1049 C C . PHE A 1 133 ? -6.261 -4.130 14.402 1.00 94.56 133 PHE A C 1
ATOM 1051 O O . PHE A 1 133 ? -6.972 -4.282 15.403 1.00 94.56 133 PHE A O 1
ATOM 1058 N N . THR A 1 134 ? -6.674 -3.431 13.350 1.00 95.19 134 THR A N 1
ATOM 1059 C CA . THR A 1 134 ? -8.044 -2.955 13.153 1.00 95.19 134 THR A CA 1
ATOM 1060 C C . THR A 1 134 ? -8.392 -2.937 11.664 1.00 95.19 134 THR A C 1
ATOM 1062 O O . THR A 1 134 ? -7.551 -3.206 10.806 1.00 95.19 134 THR A O 1
ATOM 1065 N N . VAL A 1 135 ? -9.646 -2.629 11.351 1.00 94.62 135 VAL A N 1
ATOM 1066 C CA . VAL A 1 135 ? -10.124 -2.442 9.980 1.00 94.62 135 VAL A CA 1
ATOM 1067 C C . VAL A 1 135 ? -10.964 -1.180 9.889 1.00 94.62 135 VAL A C 1
ATOM 1069 O O . VAL A 1 135 ? -11.594 -0.767 10.864 1.00 94.62 135 VAL A O 1
ATOM 1072 N N . CYS A 1 136 ? -11.021 -0.579 8.702 1.00 93.19 136 CYS A N 1
ATOM 1073 C CA . CYS A 1 136 ? -11.980 0.488 8.446 1.00 93.19 136 CYS A CA 1
ATOM 1074 C C . CYS A 1 136 ? -13.422 -0.054 8.565 1.00 93.19 136 CYS A C 1
ATOM 1076 O O . CYS A 1 136 ? -13.738 -1.058 7.928 1.00 93.19 136 CYS A O 1
ATOM 1078 N N . PRO A 1 137 ? -14.332 0.609 9.300 1.00 91.00 137 PRO A N 1
ATOM 1079 C CA . PRO A 1 137 ? -15.705 0.133 9.487 1.00 91.00 137 PRO A CA 1
ATOM 1080 C C . PRO A 1 137 ? -16.534 0.150 8.196 1.00 91.00 137 PRO A C 1
ATOM 1082 O O . PRO A 1 137 ? -17.524 -0.567 8.104 1.00 91.00 137 PRO A O 1
ATOM 1085 N N . ASN A 1 138 ? -16.132 0.950 7.201 1.00 90.25 138 ASN A N 1
ATOM 1086 C CA . ASN A 1 138 ? -16.852 1.071 5.937 1.00 90.25 138 ASN A CA 1
ATOM 1087 C C . ASN A 1 138 ? -16.320 0.115 4.857 1.00 90.25 138 ASN A C 1
ATOM 1089 O O . ASN A 1 138 ? -17.060 -0.718 4.348 1.00 90.25 138 ASN A O 1
ATOM 1093 N N . CYS A 1 139 ? -15.030 0.202 4.516 1.00 90.94 139 CYS A N 1
ATOM 1094 C CA . CYS A 1 139 ? -14.438 -0.618 3.449 1.00 90.94 139 CYS A CA 1
ATOM 1095 C C . CYS A 1 139 ? -13.723 -1.883 3.938 1.00 90.94 139 CYS A C 1
ATOM 1097 O O . CYS A 1 139 ? -13.164 -2.606 3.121 1.00 90.94 139 CYS A O 1
ATOM 1099 N N . GLN A 1 140 ? -13.696 -2.138 5.251 1.00 91.25 140 GLN A N 1
ATOM 1100 C CA . GLN A 1 140 ? -13.028 -3.292 5.872 1.00 91.25 140 GLN A CA 1
ATOM 1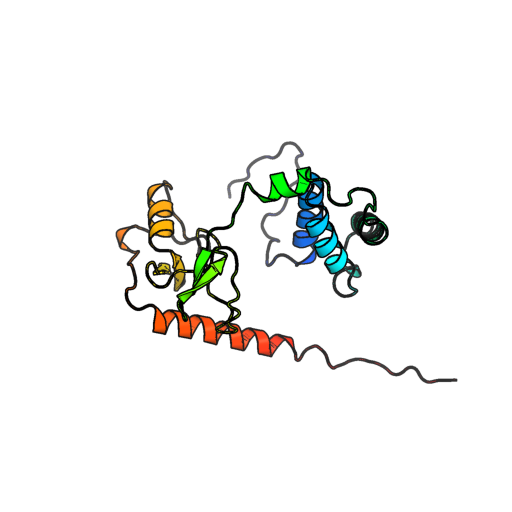101 C C . GLN A 1 140 ? -11.526 -3.409 5.566 1.00 91.25 140 GLN A C 1
ATOM 1103 O O . GLN A 1 140 ? -10.930 -4.470 5.751 1.00 91.25 140 GLN A O 1
ATOM 1108 N N . PHE A 1 141 ? -10.900 -2.312 5.132 1.00 93.00 141 PHE A N 1
ATOM 1109 C CA . PHE A 1 141 ? -9.486 -2.299 4.785 1.00 93.00 141 PHE A CA 1
ATOM 1110 C C . PHE A 1 141 ? -8.597 -2.410 6.041 1.00 93.00 141 PHE A C 1
ATOM 1112 O O . PHE A 1 141 ? -8.909 -1.739 7.033 1.00 93.00 141 PHE A O 1
ATOM 1119 N N . PRO A 1 142 ? -7.511 -3.210 6.028 1.00 93.56 142 PRO A N 1
ATOM 1120 C CA . PRO A 1 142 ? -6.659 -3.445 7.187 1.00 93.56 142 PRO A CA 1
ATOM 1121 C C . PRO A 1 142 ? -5.878 -2.207 7.628 1.00 93.56 142 PRO A C 1
ATOM 1123 O O . PRO A 1 142 ? -5.430 -1.389 6.824 1.00 93.56 142 PRO A O 1
ATOM 1126 N N . ALA A 1 143 ? -5.683 -2.078 8.934 1.00 94.94 143 ALA A N 1
ATOM 1127 C CA . ALA A 1 143 ? -4.921 -0.991 9.522 1.00 94.94 143 ALA A CA 1
ATOM 1128 C C . ALA A 1 143 ? -4.258 -1.416 10.834 1.00 94.94 143 ALA A C 1
ATOM 1130 O O . ALA A 1 143 ? -4.716 -2.330 11.524 1.00 94.94 143 ALA A O 1
ATOM 1131 N N . ILE A 1 144 ? -3.190 -0.707 11.190 1.00 95.62 144 ILE A N 1
ATOM 1132 C CA . ILE A 1 144 ? -2.617 -0.748 12.532 1.00 95.62 144 ILE A CA 1
ATOM 1133 C C . ILE A 1 144 ? -3.459 0.178 13.413 1.00 95.62 144 ILE A C 1
ATOM 1135 O O . ILE A 1 144 ? -3.700 1.329 13.052 1.00 95.62 144 ILE A O 1
ATOM 1139 N N . TYR A 1 145 ? -3.948 -0.327 14.542 1.00 95.62 145 TYR A N 1
ATOM 1140 C CA . TYR A 1 145 ? -4.905 0.385 15.386 1.00 95.62 145 TYR A CA 1
ATOM 1141 C C . TYR A 1 145 ? -4.321 1.665 15.989 1.00 95.62 145 TYR A C 1
ATOM 1143 O O . TYR A 1 145 ? -4.976 2.704 15.913 1.00 95.62 145 TYR A O 1
ATOM 1151 N N . SER A 1 146 ? -3.105 1.622 16.543 1.00 94.81 146 SER A N 1
ATOM 1152 C CA . SER A 1 146 ? -2.448 2.816 17.098 1.00 94.81 146 SER A CA 1
ATOM 1153 C C . SER A 1 146 ? -2.240 3.907 16.046 1.00 94.81 146 SER A C 1
ATOM 1155 O O . SER A 1 146 ? -2.594 5.061 16.279 1.00 94.81 146 SER A O 1
ATOM 1157 N N . GLU A 1 147 ? -1.757 3.531 14.864 1.00 94.75 147 GLU A N 1
ATOM 1158 C CA . GLU A 1 147 ? -1.534 4.442 13.738 1.00 94.75 147 GLU A CA 1
ATOM 1159 C C . GLU A 1 147 ? -2.843 5.037 13.213 1.00 94.75 147 GLU A C 1
ATOM 1161 O O . GLU A 1 147 ? -2.924 6.232 12.934 1.00 94.75 147 GLU A O 1
ATOM 1166 N N . PHE A 1 148 ? -3.906 4.232 13.125 1.00 94.44 148 PHE A N 1
ATOM 1167 C CA . PHE A 1 148 ? -5.207 4.726 12.678 1.00 94.44 148 PHE A CA 1
ATOM 1168 C C . PHE A 1 148 ? -5.837 5.676 13.703 1.00 94.44 148 PHE A C 1
ATOM 1170 O O . PHE A 1 148 ? -6.395 6.707 13.334 1.00 94.44 148 PHE A O 1
ATOM 1177 N N . MET A 1 149 ? -5.697 5.385 14.996 1.00 93.69 149 MET A N 1
ATOM 1178 C CA . MET A 1 149 ? -6.137 6.307 16.044 1.00 93.69 149 MET A CA 1
ATOM 1179 C C . MET A 1 149 ? -5.347 7.616 16.011 1.00 93.69 149 MET A C 1
ATOM 1181 O O . MET A 1 149 ? -5.952 8.685 16.006 1.00 93.69 149 MET A O 1
ATOM 1185 N N . SER A 1 150 ? -4.020 7.541 15.890 1.00 94.69 150 SER A N 1
ATOM 1186 C CA . SER A 1 150 ? -3.156 8.716 15.741 1.00 94.69 150 SER A CA 1
ATOM 1187 C C . SER A 1 150 ? -3.546 9.560 14.520 1.00 94.69 150 SER A C 1
ATOM 1189 O O . SER A 1 150 ? -3.642 10.783 14.607 1.00 94.69 150 SER A O 1
ATOM 1191 N N . TYR A 1 151 ? -3.854 8.927 13.386 1.00 93.62 151 TYR A N 1
ATOM 1192 C CA . TYR A 1 151 ? -4.329 9.620 12.187 1.00 93.62 151 TYR A CA 1
ATOM 1193 C C . TYR A 1 151 ? -5.637 10.390 12.423 1.00 93.62 151 TYR A C 1
ATOM 1195 O O . TYR A 1 151 ? -5.760 11.540 11.999 1.00 93.62 151 TYR A O 1
ATOM 1203 N N . ILE A 1 152 ? -6.601 9.777 13.117 1.00 92.88 152 ILE A N 1
ATOM 1204 C CA . ILE A 1 152 ? -7.888 10.409 13.443 1.00 92.88 152 ILE A CA 1
ATOM 1205 C C . ILE A 1 152 ? -7.694 11.598 14.388 1.00 92.88 152 ILE A C 1
ATOM 1207 O O . ILE A 1 152 ? -8.357 12.616 14.234 1.00 92.88 152 ILE A O 1
ATOM 1211 N N . GLU A 1 153 ? -6.784 11.484 15.353 1.00 92.19 153 GLU A N 1
ATOM 1212 C CA . GLU A 1 153 ? -6.519 12.527 16.350 1.00 92.19 153 GLU A CA 1
ATOM 1213 C C . GLU A 1 153 ? -5.813 13.753 15.775 1.00 92.19 153 GLU A C 1
ATOM 1215 O O . GLU A 1 153 ? -6.069 14.871 16.215 1.00 92.19 153 GLU A O 1
ATOM 1220 N N . ASN A 1 154 ? -4.941 13.547 14.790 1.00 92.50 154 ASN A N 1
ATOM 1221 C CA . ASN A 1 154 ? -4.122 14.606 14.205 1.00 92.50 154 ASN A CA 1
ATOM 1222 C C . ASN A 1 154 ? -4.762 15.272 12.972 1.00 92.50 154 ASN A C 1
ATOM 1224 O O . ASN A 1 154 ? -4.140 16.141 12.363 1.00 92.50 154 ASN A O 1
ATOM 1228 N N . THR A 1 155 ? -5.981 14.878 12.587 1.00 90.19 155 THR A N 1
ATOM 1229 C CA . THR A 1 155 ? -6.651 15.366 11.372 1.00 90.19 155 THR A CA 1
ATOM 1230 C C . THR A 1 155 ? -8.014 15.974 11.707 1.00 90.19 155 THR A C 1
ATOM 1232 O O . THR A 1 155 ? -8.884 15.281 12.222 1.00 90.19 155 THR A O 1
ATOM 1235 N N . ASP A 1 156 ? -8.251 17.241 11.340 1.00 84.62 156 ASP A N 1
ATOM 1236 C CA . ASP A 1 156 ? -9.505 17.965 11.647 1.00 84.62 156 ASP A CA 1
ATOM 1237 C C . ASP A 1 156 ? -10.763 17.352 10.989 1.00 84.62 156 ASP A C 1
ATOM 1239 O O . ASP A 1 156 ? -11.888 17.525 11.460 1.00 84.62 156 ASP A O 1
ATOM 1243 N N . SER A 1 157 ? -10.588 16.615 9.887 1.00 87.12 157 SER A N 1
ATOM 1244 C CA . SER A 1 157 ? -11.644 15.841 9.220 1.00 87.12 157 SER A CA 1
ATOM 1245 C C . SER A 1 157 ? -11.064 14.534 8.666 1.00 87.12 157 SER A C 1
ATOM 1247 O O . SER A 1 157 ? -10.638 14.482 7.513 1.00 87.12 157 SER A O 1
ATOM 1249 N N . PRO A 1 158 ? -10.965 13.479 9.494 1.00 88.75 158 PRO A N 1
ATOM 1250 C CA . PRO A 1 158 ? -10.328 12.247 9.072 1.00 88.75 158 PRO A CA 1
ATOM 1251 C C . PRO A 1 158 ? -11.266 11.464 8.153 1.00 88.75 158 PRO A C 1
ATOM 1253 O O . PRO A 1 158 ? -12.356 11.029 8.538 1.00 88.75 158 PRO A O 1
ATOM 1256 N N . ASN A 1 159 ? -10.817 11.260 6.921 1.00 92.94 159 ASN A N 1
ATOM 1257 C CA . ASN A 1 159 ? -11.488 10.444 5.921 1.00 92.94 159 ASN A CA 1
ATOM 1258 C C . ASN A 1 159 ? -10.616 9.229 5.621 1.00 92.94 159 ASN A C 1
ATOM 1260 O O . ASN A 1 159 ? -9.398 9.326 5.530 1.00 92.94 159 ASN A O 1
ATOM 1264 N N . CYS A 1 160 ? -11.238 8.070 5.439 1.00 91.75 160 CYS A N 1
ATOM 1265 C CA . CYS A 1 160 ? -10.514 6.864 5.067 1.00 91.75 160 CYS A CA 1
ATOM 1266 C C . CYS A 1 160 ? -9.826 7.060 3.697 1.00 91.75 160 CYS A C 1
ATOM 1268 O O . CYS A 1 160 ? -10.531 7.349 2.728 1.00 91.75 160 CYS A O 1
ATOM 1270 N N . PRO A 1 161 ? -8.502 6.846 3.564 1.00 90.62 161 PRO A N 1
ATOM 1271 C CA . PRO A 1 161 ? -7.793 7.030 2.293 1.00 90.62 161 PRO A CA 1
ATOM 1272 C C . PRO A 1 161 ? -8.300 6.147 1.144 1.00 90.62 161 PRO A C 1
ATOM 1274 O O . PRO A 1 161 ? -8.148 6.508 -0.017 1.00 90.62 161 PRO A O 1
ATOM 1277 N N . MET A 1 162 ? -8.923 5.005 1.457 1.00 90.00 162 MET A N 1
ATOM 1278 C CA . MET A 1 162 ? -9.393 4.040 0.456 1.00 90.00 162 MET A CA 1
ATOM 1279 C C . MET A 1 162 ? -10.837 4.270 0.013 1.00 90.00 162 MET A C 1
ATOM 1281 O O . MET A 1 162 ? -11.145 4.091 -1.158 1.00 90.00 162 MET A O 1
ATOM 1285 N N . CYS A 1 163 ? -11.743 4.633 0.928 1.00 91.81 163 CYS A N 1
ATOM 1286 C CA . CYS A 1 163 ? -13.164 4.814 0.590 1.00 91.81 163 CYS A CA 1
ATOM 1287 C C . CYS A 1 163 ? -13.670 6.250 0.723 1.00 91.81 163 CYS A C 1
ATOM 1289 O O . CYS A 1 163 ? -14.846 6.502 0.479 1.00 91.81 163 CYS A O 1
ATOM 1291 N N . SER A 1 164 ? -12.815 7.178 1.153 1.00 90.62 164 SER A N 1
ATOM 1292 C CA . SER A 1 164 ? -13.119 8.599 1.360 1.00 90.62 164 SER A CA 1
ATOM 1293 C C . SER A 1 164 ? -14.275 8.886 2.327 1.00 90.62 164 SER A C 1
ATOM 1295 O O . SER A 1 164 ? -14.691 10.036 2.467 1.00 90.62 164 SER A O 1
ATOM 1297 N N . VAL A 1 165 ? -14.774 7.877 3.045 1.00 92.44 165 VAL A N 1
ATOM 1298 C CA . VAL A 1 165 ? -15.812 8.038 4.066 1.00 92.44 165 VAL A CA 1
ATOM 1299 C C . VAL A 1 165 ? -15.186 8.541 5.358 1.00 92.44 165 VAL A C 1
ATOM 1301 O O . VAL A 1 165 ? -14.110 8.089 5.760 1.00 92.44 165 VAL A O 1
ATOM 1304 N N . LYS A 1 166 ? -15.868 9.497 5.994 1.00 91.94 166 LYS A N 1
ATOM 1305 C CA . LYS A 1 166 ? -15.470 10.056 7.284 1.00 91.94 166 LYS A CA 1
ATOM 1306 C C . LYS A 1 166 ? -15.399 8.943 8.330 1.00 91.94 166 LYS A C 1
ATOM 1308 O O . LYS A 1 166 ? -16.320 8.135 8.442 1.00 91.94 166 LYS A O 1
ATOM 1313 N N . VAL A 1 167 ? -14.310 8.914 9.083 1.00 92.31 167 VAL A N 1
ATOM 1314 C CA . VAL A 1 167 ? -14.080 7.962 10.172 1.00 92.31 167 VAL A CA 1
ATOM 1315 C C . VAL A 1 167 ? -14.055 8.712 11.493 1.00 92.31 167 VAL A C 1
ATOM 1317 O O . VAL A 1 167 ? -13.523 9.811 11.584 1.00 92.31 167 VAL A O 1
ATOM 1320 N N . GLU A 1 168 ? -14.661 8.123 12.516 1.00 90.44 168 GLU A N 1
ATOM 1321 C CA . GLU A 1 168 ? -14.747 8.711 13.855 1.00 90.44 168 GLU A CA 1
ATOM 1322 C C . GLU A 1 168 ? -14.095 7.768 14.867 1.00 90.44 168 GLU A C 1
ATOM 1324 O O . GLU A 1 168 ? -14.112 6.546 14.679 1.00 90.44 168 GLU A O 1
ATOM 1329 N N . ARG A 1 169 ? -13.519 8.315 15.942 1.00 89.12 169 ARG A N 1
ATOM 1330 C CA . ARG A 1 169 ? -12.762 7.538 16.937 1.00 89.12 169 ARG A CA 1
ATOM 1331 C C . ARG A 1 169 ? -13.602 6.394 17.515 1.00 89.12 169 ARG A C 1
ATOM 1333 O O . ARG A 1 169 ? -13.114 5.284 17.683 1.00 89.12 169 ARG A O 1
ATOM 1340 N N . GLU A 1 170 ? -14.884 6.637 17.757 1.00 88.75 170 GLU A N 1
ATOM 1341 C CA . GLU A 1 170 ? -15.834 5.690 18.348 1.00 88.75 170 GLU A CA 1
ATOM 1342 C C . GLU A 1 170 ? -16.162 4.512 17.415 1.00 88.75 170 GLU A C 1
ATOM 1344 O O . GLU A 1 170 ? -16.575 3.440 17.869 1.00 88.75 170 GLU A O 1
ATOM 1349 N N . SER A 1 171 ? -15.977 4.708 16.107 1.00 88.06 171 SER A N 1
ATOM 1350 C CA . SER A 1 171 ? -16.237 3.697 15.081 1.00 88.06 171 SER A CA 1
ATOM 1351 C C . SER A 1 171 ? -15.081 2.706 14.911 1.00 88.06 171 SER A C 1
ATOM 1353 O O . SER A 1 171 ? -15.286 1.613 14.379 1.00 88.06 171 SER A O 1
ATOM 1355 N N . ILE A 1 172 ? -13.881 3.053 15.389 1.00 91.31 172 ILE A N 1
ATOM 1356 C CA . ILE A 1 172 ? -12.688 2.214 15.277 1.00 91.31 172 ILE A CA 1
ATOM 1357 C C . ILE A 1 172 ? -12.529 1.371 16.538 1.00 91.31 172 ILE A C 1
ATOM 1359 O O . ILE A 1 172 ? -12.475 1.873 17.659 1.00 91.31 172 ILE A O 1
ATOM 1363 N N . ARG A 1 173 ? -12.418 0.053 16.356 1.00 91.38 173 ARG A N 1
ATOM 1364 C CA . ARG A 1 173 ? -12.194 -0.894 17.453 1.00 91.38 173 ARG A CA 1
ATOM 1365 C C . ARG A 1 173 ? -10.991 -1.770 17.165 1.00 91.38 173 ARG A C 1
ATOM 1367 O O . ARG A 1 173 ? -10.840 -2.290 16.059 1.00 91.38 173 ARG A O 1
ATOM 1374 N N . ARG A 1 174 ? -10.153 -1.968 18.181 1.00 92.69 174 ARG A N 1
ATOM 1375 C CA . ARG A 1 174 ? -9.061 -2.941 18.123 1.00 92.69 174 ARG A CA 1
ATOM 1376 C C . ARG A 1 174 ? -9.640 -4.351 18.081 1.00 92.69 174 ARG A C 1
ATOM 1378 O O . ARG A 1 174 ? -10.503 -4.696 18.889 1.00 92.69 174 ARG A O 1
ATOM 1385 N N . ILE A 1 175 ? -9.151 -5.162 17.155 1.00 92.06 175 ILE A N 1
ATOM 1386 C CA . ILE A 1 175 ? -9.550 -6.560 17.009 1.00 92.06 175 ILE A CA 1
ATOM 1387 C C . ILE A 1 175 ? -8.510 -7.416 17.731 1.00 92.06 175 ILE A C 1
ATOM 1389 O O . ILE A 1 175 ? -7.330 -7.379 17.398 1.00 92.06 175 ILE A O 1
ATOM 1393 N N . LEU A 1 176 ? -8.952 -8.182 18.731 1.00 86.00 176 LEU A N 1
ATOM 1394 C CA . LEU A 1 176 ? -8.065 -9.028 19.541 1.00 86.00 176 LEU A CA 1
ATOM 1395 C C . LEU A 1 176 ? -7.656 -10.317 18.821 1.00 86.00 176 LEU A C 1
ATOM 1397 O O . LEU A 1 176 ? -6.531 -10.779 18.987 1.00 86.00 176 LEU A O 1
ATOM 1401 N N . ASP A 1 177 ? -8.560 -10.884 18.020 1.00 86.94 177 ASP A N 1
ATOM 1402 C CA . ASP A 1 177 ? -8.283 -12.070 17.212 1.00 86.94 177 ASP A CA 1
ATOM 1403 C C . ASP A 1 177 ? -8.478 -11.774 15.718 1.00 86.94 177 ASP A C 1
ATOM 1405 O O . ASP A 1 177 ? -9.581 -11.933 15.184 1.00 86.94 177 ASP A O 1
ATOM 1409 N N . PRO A 1 178 ? -7.424 -11.309 15.026 1.00 87.94 178 PRO A N 1
ATOM 1410 C CA . PRO A 1 178 ? -7.511 -10.964 13.615 1.00 87.94 178 PRO A CA 1
ATOM 1411 C C . PRO A 1 178 ? -7.404 -12.186 12.694 1.00 87.94 178 PRO A C 1
ATOM 1413 O O . PRO A 1 178 ? -7.493 -12.021 11.481 1.00 87.94 178 PRO A O 1
ATOM 1416 N N . SER A 1 179 ? -7.228 -13.409 13.216 1.00 86.94 179 SER A N 1
ATOM 1417 C CA . SER A 1 179 ? -6.931 -14.593 12.398 1.00 86.94 179 SER A CA 1
ATOM 1418 C C . SER A 1 179 ? -7.967 -14.863 11.304 1.00 86.94 179 SER A C 1
ATOM 1420 O O . SER A 1 179 ? -7.587 -15.176 10.179 1.00 86.94 179 SER A O 1
ATOM 1422 N N . LYS A 1 180 ? -9.263 -14.690 11.592 1.00 86.81 180 LYS A N 1
ATOM 1423 C CA . LYS A 1 180 ? -10.327 -14.878 10.589 1.00 86.81 180 LYS A CA 1
ATOM 1424 C C . LYS A 1 180 ? -10.290 -13.808 9.499 1.00 86.81 180 LYS A C 1
ATOM 1426 O O . LYS A 1 180 ? -10.405 -14.128 8.322 1.00 86.81 180 LYS A O 1
ATOM 1431 N N . THR A 1 181 ? -10.109 -12.551 9.895 1.00 86.75 181 THR A N 1
ATOM 1432 C CA . THR A 1 181 ? -10.063 -11.414 8.970 1.00 86.75 181 THR A CA 1
ATOM 1433 C C . THR A 1 181 ? -8.828 -11.485 8.078 1.00 86.75 181 THR A C 1
ATOM 1435 O O . THR A 1 181 ? -8.940 -11.314 6.871 1.00 86.75 181 THR A O 1
ATOM 1438 N N . LEU A 1 182 ? -7.665 -11.805 8.649 1.00 87.31 182 LEU A N 1
ATOM 1439 C CA . LEU A 1 182 ? -6.421 -11.989 7.901 1.00 87.31 182 LEU A CA 1
ATOM 1440 C C . LEU A 1 182 ? -6.536 -13.136 6.892 1.00 87.31 182 LEU A C 1
ATOM 1442 O O . LEU A 1 182 ? -6.149 -12.964 5.742 1.00 87.31 182 LEU A O 1
ATOM 1446 N N . ALA A 1 183 ? -7.112 -14.275 7.290 1.00 86.69 183 ALA A N 1
ATOM 1447 C CA . ALA A 1 183 ? -7.312 -15.407 6.387 1.00 86.69 183 ALA A CA 1
ATOM 1448 C C . ALA A 1 183 ? -8.238 -15.059 5.208 1.00 86.69 183 ALA A C 1
ATOM 1450 O O . ALA A 1 183 ? -7.932 -15.406 4.070 1.00 86.69 183 ALA A O 1
ATOM 1451 N N . ALA A 1 184 ? -9.334 -14.334 5.461 1.00 86.69 184 ALA A N 1
ATOM 1452 C CA . ALA A 1 184 ? -10.244 -13.888 4.405 1.00 86.69 184 ALA A CA 1
ATOM 1453 C C . ALA A 1 184 ? -9.552 -12.948 3.401 1.00 86.69 184 ALA A C 1
ATOM 1455 O O . ALA A 1 184 ? -9.745 -13.079 2.193 1.00 86.6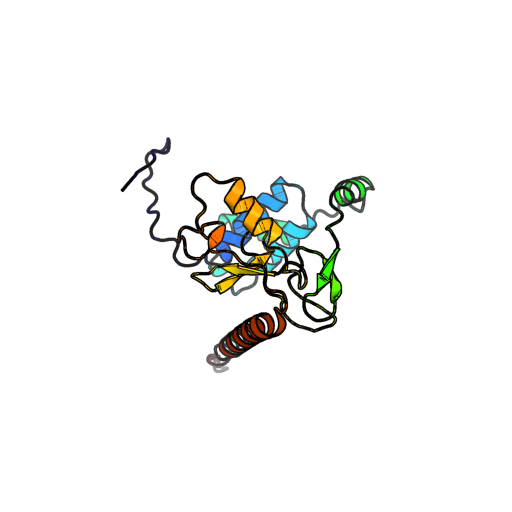9 184 ALA A O 1
ATOM 1456 N N . TRP A 1 185 ? -8.707 -12.039 3.895 1.00 85.56 185 TRP A N 1
ATOM 1457 C CA . TRP A 1 185 ? -7.913 -11.141 3.055 1.00 85.56 185 TRP A CA 1
ATOM 1458 C C . TRP A 1 185 ? -6.918 -11.899 2.173 1.00 85.56 185 TRP A C 1
ATOM 1460 O O . TRP A 1 185 ? -6.887 -11.672 0.968 1.00 85.56 185 TRP A O 1
ATOM 1470 N N . ILE A 1 186 ? -6.159 -12.830 2.754 1.00 85.56 186 ILE A N 1
ATOM 1471 C CA . ILE A 1 186 ? -5.145 -13.610 2.027 1.00 85.56 186 ILE A CA 1
ATOM 1472 C C . ILE A 1 186 ? -5.796 -14.481 0.947 1.00 85.56 186 ILE A C 1
ATOM 1474 O O . ILE A 1 186 ? -5.348 -14.487 -0.198 1.00 85.56 186 ILE A O 1
ATOM 1478 N N . SER A 1 187 ? -6.910 -15.142 1.276 1.00 83.44 187 SER A N 1
ATOM 1479 C CA . SER A 1 187 ? -7.662 -15.941 0.301 1.00 83.44 187 SER A CA 1
ATOM 1480 C C . SER A 1 187 ? -8.158 -15.097 -0.875 1.00 83.44 187 SER A C 1
ATOM 1482 O O . SER A 1 187 ? -8.144 -15.562 -2.008 1.00 83.44 187 SER A O 1
ATOM 1484 N N . SER A 1 188 ? -8.562 -13.848 -0.622 1.00 76.94 188 SER A N 1
ATOM 1485 C CA . SER A 1 188 ? -9.049 -12.946 -1.675 1.00 76.94 188 SER A CA 1
ATOM 1486 C C . SER A 1 188 ? -7.935 -12.503 -2.632 1.00 76.94 188 SER A C 1
ATOM 1488 O O . SER A 1 188 ? -8.205 -12.194 -3.790 1.00 76.94 188 SER A O 1
ATOM 1490 N N . THR A 1 189 ? -6.680 -12.462 -2.172 1.00 70.25 189 THR A N 1
ATOM 1491 C CA . THR A 1 189 ? -5.532 -12.064 -3.004 1.00 70.25 189 THR A CA 1
ATOM 1492 C C . THR A 1 189 ? -4.989 -13.204 -3.867 1.00 70.25 189 THR A C 1
ATOM 1494 O O . THR A 1 189 ? -4.599 -12.957 -5.004 1.00 70.25 189 THR A O 1
ATOM 1497 N N . GLU A 1 190 ? -5.030 -14.451 -3.386 1.00 66.44 190 GLU A N 1
ATOM 1498 C CA . GLU A 1 190 ? -4.571 -15.626 -4.152 1.00 66.44 190 GLU A CA 1
ATOM 1499 C C . GLU A 1 190 ? -5.457 -15.916 -5.380 1.00 66.44 190 GLU A C 1
ATOM 1501 O O . GLU A 1 190 ? -4.977 -16.384 -6.415 1.00 66.44 190 GLU A O 1
ATOM 1506 N N . GLU A 1 191 ? -6.757 -15.618 -5.301 1.00 60.25 191 GLU A N 1
ATOM 1507 C CA . GLU A 1 191 ? -7.684 -15.776 -6.432 1.00 60.25 191 GLU A CA 1
ATOM 1508 C C . GLU A 1 191 ? -7.405 -14.769 -7.561 1.00 60.25 191 GLU A C 1
ATOM 1510 O O . GLU A 1 191 ? -7.547 -15.098 -8.742 1.00 60.25 191 GLU A O 1
ATOM 1515 N N . ALA A 1 192 ? -6.949 -13.560 -7.221 1.00 52.94 192 ALA A N 1
ATOM 1516 C CA . ALA A 1 192 ? -6.622 -12.529 -8.200 1.00 52.94 192 ALA A CA 1
ATOM 1517 C C . ALA A 1 192 ? -5.372 -12.885 -9.024 1.00 52.94 192 ALA A C 1
ATOM 1519 O O . ALA A 1 192 ? -5.344 -12.635 -10.230 1.00 52.94 192 ALA A O 1
ATOM 1520 N N . GLU A 1 193 ? -4.372 -13.525 -8.409 1.00 53.12 193 GLU A N 1
ATOM 1521 C CA . GLU A 1 193 ? -3.135 -13.934 -9.090 1.00 53.12 193 GLU A CA 1
ATOM 1522 C C . GLU A 1 193 ? -3.389 -15.020 -10.149 1.00 53.12 193 GLU A C 1
ATOM 1524 O O . GLU A 1 193 ? -2.831 -14.951 -11.242 1.00 53.12 193 GLU A O 1
ATOM 1529 N N . LYS A 1 194 ? -4.325 -15.950 -9.906 1.00 47.44 194 LYS A N 1
ATOM 1530 C CA . LYS A 1 194 ? -4.679 -17.001 -10.882 1.00 47.44 194 LYS A CA 1
ATOM 1531 C C . LYS A 1 194 ? -5.364 -16.496 -12.149 1.00 47.44 194 LYS A C 1
ATOM 1533 O O . LYS A 1 194 ? -5.366 -17.203 -13.148 1.00 47.44 194 LYS A O 1
ATOM 1538 N N . THR A 1 195 ? -5.940 -15.295 -12.135 1.00 42.94 195 THR A N 1
ATOM 1539 C CA . THR A 1 195 ? -6.672 -14.765 -13.301 1.00 42.94 195 THR A CA 1
ATOM 1540 C C . THR A 1 195 ? -5.751 -14.011 -14.277 1.00 42.94 195 THR A C 1
ATOM 1542 O O . THR A 1 195 ? -6.170 -13.657 -15.377 1.00 42.94 195 THR A O 1
ATOM 1545 N N . GLY A 1 196 ? -4.491 -13.760 -13.896 1.00 39.28 196 GLY A N 1
ATOM 1546 C CA . GLY A 1 196 ? -3.496 -13.060 -14.718 1.00 39.28 196 GLY A CA 1
ATOM 1547 C C . GLY A 1 196 ? -2.681 -13.951 -15.664 1.00 39.28 196 GLY A C 1
ATOM 1548 O O . GLY A 1 196 ? -2.080 -13.432 -16.600 1.00 39.28 196 GLY A O 1
ATOM 1549 N N . GLU A 1 197 ? -2.671 -15.271 -15.458 1.00 40.59 197 GLU A N 1
ATOM 1550 C CA . GLU A 1 197 ? -1.826 -16.216 -16.214 1.00 40.59 197 GLU A CA 1
ATOM 1551 C C . GLU A 1 197 ? -2.483 -16.757 -17.502 1.00 40.59 197 GLU A C 1
ATOM 1553 O O . GLU A 1 197 ? -1.801 -17.295 -18.373 1.00 40.59 197 GLU A O 1
ATOM 1558 N N . ASP A 1 198 ? -3.789 -16.544 -17.699 1.00 36.00 198 ASP A N 1
ATOM 1559 C CA . ASP A 1 198 ? -4.531 -17.105 -18.842 1.00 36.00 198 ASP A CA 1
ATOM 1560 C C . ASP A 1 198 ? -4.547 -16.207 -20.100 1.00 36.00 198 ASP A C 1
ATOM 1562 O O . ASP A 1 198 ? -5.078 -16.596 -21.145 1.00 36.00 198 ASP A O 1
ATOM 1566 N N . ALA A 1 199 ? -3.948 -15.011 -20.050 1.00 40.06 199 ALA A N 1
ATOM 1567 C CA . ALA A 1 199 ? -3.813 -14.131 -21.220 1.00 40.06 199 ALA A CA 1
ATOM 1568 C C . ALA A 1 199 ? -2.531 -14.387 -22.044 1.00 40.06 199 ALA A C 1
ATOM 1570 O O . ALA A 1 199 ? -2.374 -13.814 -23.123 1.00 40.06 199 ALA A O 1
ATOM 1571 N N . GLU A 1 200 ? -1.633 -15.265 -21.582 1.00 47.44 200 GLU A N 1
ATOM 1572 C CA . GLU A 1 200 ? -0.291 -15.464 -22.154 1.00 47.44 200 GLU A CA 1
ATOM 1573 C C . GLU A 1 200 ? -0.172 -16.679 -23.095 1.00 47.44 200 GLU A C 1
ATOM 1575 O O . GLU A 1 200 ? 0.915 -17.202 -23.323 1.00 47.44 200 GLU A O 1
ATOM 1580 N N . ASN A 1 201 ? -1.265 -17.155 -23.709 1.00 43.88 201 ASN A N 1
ATOM 1581 C CA . ASN A 1 201 ? -1.110 -18.163 -24.765 1.00 43.88 201 ASN A CA 1
ATOM 1582 C C . ASN A 1 201 ? -2.165 -18.119 -25.872 1.00 43.88 201 ASN A C 1
ATOM 1584 O O . ASN A 1 201 ? -2.891 -19.084 -26.115 1.00 43.88 201 ASN A O 1
ATOM 1588 N N . LYS A 1 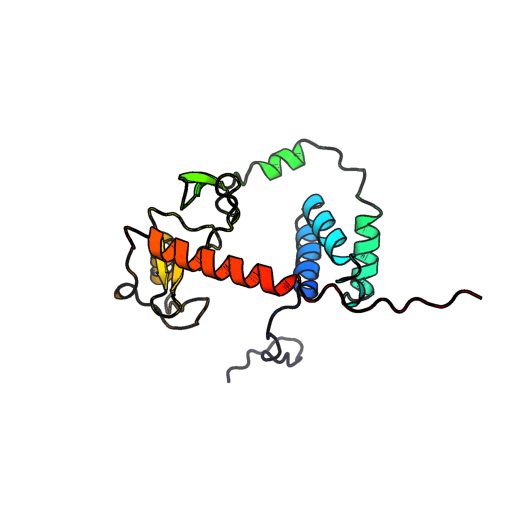202 ? -2.234 -17.002 -26.604 1.00 43.66 202 LYS A N 1
ATOM 1589 C CA . LYS A 1 202 ? -2.812 -17.023 -27.953 1.00 43.66 202 LYS A CA 1
ATOM 1590 C C . LYS A 1 202 ? -2.307 -15.879 -28.823 1.00 43.66 202 LYS A C 1
ATOM 1592 O O . LYS A 1 202 ? -3.008 -14.887 -28.972 1.00 43.66 202 LYS A O 1
ATOM 1597 N N . SER A 1 203 ? -1.126 -16.033 -29.427 1.00 38.41 203 SER A N 1
ATOM 1598 C CA . SER A 1 203 ? -0.842 -15.642 -30.827 1.00 38.41 203 SER A CA 1
ATOM 1599 C C . SER A 1 203 ? 0.662 -15.641 -31.144 1.00 38.41 203 SER A C 1
ATOM 1601 O O . SER A 1 203 ? 1.344 -14.636 -31.005 1.00 38.41 203 SER A O 1
ATOM 1603 N N . LEU A 1 204 ? 1.168 -16.750 -31.688 1.00 36.50 204 LEU A N 1
ATOM 1604 C CA . LEU A 1 204 ? 2.223 -16.677 -32.702 1.00 36.50 204 LEU A CA 1
ATOM 1605 C C . LEU A 1 204 ? 1.627 -17.160 -34.030 1.00 36.50 204 LEU A C 1
ATOM 1607 O O . LEU A 1 204 ? 1.291 -18.341 -34.141 1.00 36.50 204 LEU A O 1
ATOM 1611 N N . PRO A 1 205 ? 1.489 -16.301 -35.051 1.00 39.25 205 PRO A N 1
ATOM 1612 C CA . PRO A 1 205 ? 1.433 -16.761 -36.428 1.00 39.25 205 PRO A CA 1
ATOM 1613 C C . PRO A 1 205 ? 2.835 -17.243 -36.815 1.00 39.25 205 PRO A C 1
ATOM 1615 O O . PRO A 1 205 ? 3.792 -16.473 -36.798 1.00 39.25 205 PRO A O 1
ATOM 1618 N N . GLN A 1 206 ? 2.962 -18.529 -37.135 1.00 42.59 206 GLN A N 1
ATOM 1619 C CA . GLN A 1 206 ? 4.152 -19.059 -37.795 1.00 42.59 206 GLN A CA 1
ATOM 1620 C C . GLN A 1 206 ? 4.219 -18.464 -39.208 1.00 42.59 206 GLN A C 1
ATOM 1622 O O . GLN A 1 206 ? 3.325 -18.705 -40.019 1.00 42.59 206 GLN A O 1
ATOM 1627 N N . GLU A 1 207 ? 5.254 -17.675 -39.500 1.00 38.78 207 GLU A N 1
ATOM 1628 C CA . GLU A 1 207 ? 5.557 -17.272 -40.875 1.00 38.78 207 GLU A CA 1
ATOM 1629 C C . GLU A 1 207 ? 6.043 -18.490 -41.683 1.00 38.78 207 GLU A C 1
ATOM 1631 O O . GLU A 1 207 ? 6.885 -19.253 -41.197 1.00 38.78 207 GLU A O 1
ATOM 1636 N N . PRO A 1 208 ? 5.534 -18.704 -42.910 1.00 46.53 208 PRO A N 1
ATOM 1637 C CA . PRO A 1 208 ? 5.982 -19.789 -43.767 1.00 46.53 208 PRO A CA 1
ATOM 1638 C C . PRO A 1 208 ? 7.346 -19.468 -44.387 1.00 46.53 208 PRO A C 1
ATOM 1640 O O . PRO A 1 208 ? 7.550 -18.425 -45.004 1.00 46.53 208 PRO A O 1
ATOM 1643 N N . THR A 1 209 ? 8.268 -20.413 -44.239 1.00 46.59 209 THR A N 1
ATOM 1644 C CA . THR A 1 209 ? 9.564 -20.444 -44.917 1.00 46.59 209 THR A CA 1
ATOM 1645 C C . THR A 1 209 ? 9.369 -20.573 -46.431 1.00 46.59 209 THR A C 1
ATOM 1647 O O . THR A 1 209 ? 8.658 -21.474 -46.882 1.00 46.59 209 THR A O 1
ATOM 1650 N N . ILE A 1 210 ? 10.034 -19.710 -47.202 1.00 47.44 210 ILE A N 1
ATOM 1651 C CA . ILE A 1 210 ? 10.390 -19.950 -48.609 1.00 47.44 210 ILE A CA 1
ATOM 1652 C C . ILE A 1 210 ? 11.910 -19.895 -48.697 1.00 47.44 210 ILE A C 1
ATOM 1654 O O . ILE A 1 210 ? 12.479 -18.915 -48.165 1.00 47.44 210 ILE A O 1
#

Organism: Opisthorchis viverrini (NCBI:txid6198)

Sequence (210 aa):
MQCFPTIDGSCFNFMDFCLPDVVPILTSTVIECQKAGLKSASFGYAAMLLRPEYREKLDPKHRRKFETLVRRPDRKTESTEEDAENRKTEQEAFTPCPLCSSPITASSLYCTECRITLPYCIITGNHVIRSDFTVCPNCQFPAIYSEFMSYIENTDSPNCPMCSVKVERESIRRILDPSKTLAAWISSTEEAEKTGEDAENKSLPQEPTI

InterPro domains:
  IPR040379 WD repeat-containing protein 19/dyf-2 [PTHR14920] (22-183)
  IPR056170 IFT121-like, zinc finger domain [PF23145] (119-167)

Radius of gyration: 22.26 Å; chains: 1; bounding box: 50×50×68 Å

pLDDT: mean 76.76, std 21.18, range [27.34, 95.62]